Protein AF-A0A8T1TLN5-F1 (afdb_monomer_lite)

Radius of gyration: 23.69 Å; chains: 1; bounding box: 60×37×74 Å

pLDDT: mean 79.8, std 16.65, range [28.39, 98.06]

Structure (mmCIF, N/CA/C/O backbone):
data_AF-A0A8T1TLN5-F1
#
_entry.id   AF-A0A8T1TLN5-F1
#
loop_
_atom_site.group_PDB
_atom_site.id
_atom_site.type_symbol
_atom_site.label_atom_id
_atom_site.label_alt_id
_atom_site.label_comp_id
_atom_site.label_asym_id
_atom_site.label_entity_id
_atom_site.label_seq_id
_atom_site.pdbx_PDB_ins_code
_atom_site.Cartn_x
_atom_site.Cartn_y
_atom_site.Cartn_z
_atom_site.occupancy
_atom_site.B_iso_or_equiv
_atom_site.auth_seq_id
_atom_site.auth_comp_id
_atom_site.auth_asym_id
_atom_site.auth_atom_id
_atom_site.pdbx_PDB_model_num
ATOM 1 N N . MET A 1 1 ? 16.186 -6.469 -5.981 1.00 71.44 1 MET A N 1
ATOM 2 C CA . MET A 1 1 ? 15.446 -7.337 -5.027 1.00 71.44 1 MET A CA 1
ATOM 3 C C . MET A 1 1 ? 13.933 -7.202 -5.180 1.00 71.44 1 MET A C 1
ATOM 5 O O . MET A 1 1 ? 13.310 -8.180 -5.559 1.00 71.44 1 MET A O 1
ATOM 9 N N . PHE A 1 2 ? 13.325 -6.036 -4.930 1.00 82.50 2 PHE A N 1
ATOM 10 C CA . PHE A 1 2 ? 11.860 -5.873 -5.001 1.00 82.50 2 PHE A CA 1
ATOM 11 C C . PHE A 1 2 ? 11.239 -6.163 -6.369 1.00 82.50 2 PHE A C 1
ATOM 13 O O . PHE A 1 2 ? 10.146 -6.717 -6.429 1.00 82.50 2 PHE A O 1
ATOM 20 N N . SER A 1 3 ? 11.966 -5.894 -7.454 1.00 85.44 3 SER A N 1
ATOM 21 C CA . SER A 1 3 ? 11.584 -6.320 -8.805 1.00 85.44 3 SER A CA 1
ATOM 22 C C . SER A 1 3 ? 11.351 -7.831 -8.922 1.00 85.44 3 SER A C 1
ATOM 24 O O . SER A 1 3 ? 10.544 -8.258 -9.730 1.00 85.44 3 SER A O 1
ATOM 26 N N . ALA A 1 4 ? 12.018 -8.672 -8.123 1.00 86.56 4 ALA A N 1
ATOM 27 C CA . ALA A 1 4 ? 11.740 -10.111 -8.107 1.00 86.56 4 ALA A CA 1
ATOM 28 C C . ALA A 1 4 ? 10.353 -10.412 -7.524 1.00 86.56 4 ALA A C 1
ATOM 30 O O . ALA A 1 4 ? 9.662 -11.323 -7.975 1.00 86.56 4 ALA A O 1
ATOM 31 N N . PHE A 1 5 ? 9.938 -9.647 -6.512 1.00 88.25 5 PHE A N 1
ATOM 32 C CA . PHE A 1 5 ? 8.689 -9.893 -5.800 1.00 88.25 5 PHE A CA 1
ATOM 33 C C . PHE A 1 5 ? 7.446 -9.525 -6.609 1.00 88.25 5 PHE A C 1
ATOM 35 O O . PHE A 1 5 ? 6.391 -10.099 -6.334 1.00 88.25 5 PHE A O 1
ATOM 42 N N . SER A 1 6 ? 7.562 -8.656 -7.622 1.00 85.25 6 SER A N 1
ATOM 43 C CA . SER A 1 6 ? 6.446 -8.356 -8.531 1.00 85.25 6 SER A CA 1
ATOM 44 C C . SER A 1 6 ? 5.995 -9.577 -9.338 1.00 85.25 6 SER A C 1
ATOM 46 O O . SER A 1 6 ? 4.848 -9.622 -9.760 1.00 85.25 6 SER A O 1
ATOM 48 N N . GLU A 1 7 ? 6.864 -10.577 -9.513 1.00 86.12 7 GLU A N 1
ATOM 49 C CA . GLU A 1 7 ? 6.594 -11.825 -10.246 1.00 86.12 7 GLU A CA 1
ATOM 50 C C . GLU A 1 7 ? 6.651 -13.070 -9.340 1.00 86.12 7 GLU A C 1
ATOM 52 O O . GLU A 1 7 ? 6.578 -14.205 -9.810 1.00 86.12 7 GLU A O 1
ATOM 57 N N . ALA A 1 8 ? 6.794 -12.896 -8.023 1.00 84.38 8 ALA A N 1
ATOM 58 C CA . ALA A 1 8 ? 6.880 -14.024 -7.102 1.00 84.38 8 ALA A CA 1
ATOM 59 C C . ALA A 1 8 ? 5.515 -14.714 -6.961 1.00 84.38 8 ALA A C 1
ATOM 61 O O . ALA A 1 8 ? 4.600 -14.147 -6.373 1.00 84.38 8 ALA A O 1
ATOM 62 N N . THR A 1 9 ? 5.388 -15.951 -7.444 1.00 84.50 9 THR A N 1
ATOM 63 C CA . THR A 1 9 ? 4.118 -16.710 -7.458 1.00 84.50 9 THR A CA 1
ATOM 64 C C . THR A 1 9 ? 3.990 -17.768 -6.359 1.00 84.50 9 THR A C 1
ATOM 66 O O . THR A 1 9 ? 2.917 -18.342 -6.166 1.00 84.50 9 THR A O 1
ATOM 69 N N . THR A 1 10 ? 5.070 -18.042 -5.627 1.00 86.38 10 THR A N 1
ATOM 70 C CA . THR A 1 10 ? 5.128 -19.101 -4.604 1.00 86.38 10 THR A CA 1
ATOM 71 C C . THR A 1 10 ? 5.170 -18.565 -3.173 1.00 86.38 10 THR A C 1
ATOM 73 O O . THR A 1 10 ? 4.944 -19.315 -2.221 1.00 86.38 10 THR A O 1
ATOM 76 N N . ILE A 1 11 ? 5.427 -17.268 -2.993 1.00 86.31 11 ILE A N 1
ATOM 77 C CA . ILE A 1 11 ? 5.575 -16.640 -1.678 1.00 86.31 11 ILE A CA 1
ATOM 78 C C . ILE A 1 11 ? 4.210 -16.136 -1.216 1.00 86.31 11 ILE A C 1
ATOM 80 O O . ILE A 1 11 ? 3.619 -15.268 -1.851 1.00 86.31 11 ILE A O 1
ATOM 84 N N . LYS A 1 12 ? 3.707 -16.657 -0.093 1.00 88.75 12 LYS A N 1
ATOM 85 C CA . LYS A 1 12 ? 2.433 -16.207 0.504 1.00 88.75 12 LYS A CA 1
ATOM 86 C C . LYS A 1 12 ? 2.614 -15.145 1.589 1.00 88.75 12 LYS A C 1
ATOM 88 O O . LYS A 1 12 ? 1.742 -14.296 1.762 1.00 88.75 12 LYS A O 1
ATOM 93 N N . SER A 1 13 ? 3.728 -15.201 2.317 1.00 91.50 13 SER A N 1
ATOM 94 C CA . SER A 1 13 ? 4.027 -14.325 3.451 1.00 91.50 13 SER A CA 1
ATOM 95 C C . SER A 1 13 ? 5.454 -13.808 3.353 1.00 91.50 13 SER A C 1
ATOM 97 O O . SER A 1 13 ? 6.371 -14.596 3.129 1.00 91.50 13 SER A O 1
ATOM 99 N N . LEU A 1 14 ? 5.633 -12.503 3.542 1.00 91.44 14 LEU A N 1
ATOM 100 C CA . LEU A 1 14 ? 6.920 -11.825 3.474 1.00 91.44 14 LEU A CA 1
ATOM 101 C C . LEU A 1 14 ? 7.107 -10.918 4.693 1.00 91.44 14 LEU A C 1
ATOM 103 O O . LEU A 1 14 ? 6.223 -10.135 5.039 1.00 91.44 14 LEU A O 1
ATOM 107 N N . THR A 1 15 ? 8.282 -11.001 5.312 1.00 89.69 15 THR A N 1
ATOM 108 C CA . THR A 1 15 ? 8.698 -10.095 6.387 1.00 89.69 15 THR A CA 1
ATOM 109 C C . THR A 1 15 ? 9.910 -9.302 5.925 1.00 89.69 15 THR A C 1
ATOM 111 O O . THR A 1 15 ? 10.939 -9.879 5.583 1.00 89.69 15 THR A O 1
ATOM 114 N N . LEU A 1 16 ? 9.783 -7.981 5.945 1.00 86.38 16 LEU A N 1
ATOM 115 C CA . LEU A 1 16 ? 10.817 -7.009 5.634 1.00 86.38 16 LEU A CA 1
ATOM 116 C C . LEU A 1 16 ? 11.187 -6.282 6.929 1.00 86.38 16 LEU A C 1
ATOM 118 O O . LEU A 1 16 ? 10.400 -5.517 7.484 1.00 86.38 16 LEU A O 1
ATOM 122 N N . SER A 1 17 ? 12.385 -6.551 7.440 1.00 75.81 17 SER A N 1
ATOM 123 C CA . SER A 1 17 ? 12.885 -5.922 8.662 1.00 75.81 17 SER A CA 1
ATOM 124 C C . SER A 1 17 ? 14.106 -5.079 8.347 1.00 75.81 17 SER A C 1
ATOM 126 O O . SER A 1 17 ? 15.107 -5.621 7.884 1.00 75.81 17 SER A O 1
ATOM 128 N N . ALA A 1 18 ? 14.072 -3.787 8.683 1.00 66.81 18 ALA A N 1
ATOM 129 C CA . ALA A 1 18 ? 15.292 -2.989 8.722 1.00 66.81 18 ALA A CA 1
ATOM 130 C C . ALA A 1 18 ? 16.223 -3.531 9.821 1.00 66.81 18 ALA A C 1
ATOM 132 O O . ALA A 1 18 ? 15.799 -3.745 10.970 1.00 66.81 18 ALA A O 1
ATOM 133 N N . VAL A 1 19 ? 17.490 -3.781 9.492 1.00 60.47 19 VAL A N 1
ATOM 134 C CA . VAL A 1 19 ? 18.495 -4.222 10.470 1.00 60.47 19 VAL A CA 1
ATOM 135 C C . VAL A 1 19 ? 18.807 -3.064 11.426 1.00 60.47 19 VAL A C 1
ATOM 137 O O . VAL A 1 19 ? 18.712 -1.891 11.078 1.00 60.47 19 VAL A O 1
ATOM 140 N N . ARG A 1 20 ? 19.105 -3.375 12.693 1.00 49.78 20 ARG A N 1
ATOM 141 C CA . ARG A 1 20 ? 19.388 -2.349 13.710 1.00 49.78 20 ARG A CA 1
ATOM 142 C C . ARG A 1 20 ? 20.694 -1.636 13.326 1.00 49.78 20 ARG A C 1
ATOM 144 O O . ARG A 1 20 ? 21.715 -2.304 13.255 1.00 49.78 20 ARG A O 1
ATOM 151 N N . GLY A 1 21 ? 20.644 -0.322 13.099 1.00 51.25 21 GLY A N 1
ATOM 152 C CA . GLY A 1 21 ? 21.786 0.487 12.638 1.00 51.25 21 GLY A CA 1
ATOM 153 C C . GLY A 1 21 ? 21.748 0.851 11.149 1.00 51.25 21 GLY A C 1
ATOM 154 O O . GLY A 1 21 ? 22.549 1.666 10.706 1.00 51.25 21 GLY A O 1
ATOM 155 N N . ASP A 1 22 ? 20.795 0.302 10.392 1.00 54.06 22 ASP A N 1
ATOM 156 C CA . ASP A 1 22 ? 20.563 0.672 8.998 1.00 54.06 22 ASP A CA 1
ATOM 157 C C . ASP A 1 22 ? 19.623 1.889 8.954 1.00 54.06 22 ASP A C 1
ATOM 159 O O . ASP A 1 22 ? 18.397 1.771 8.980 1.00 54.06 22 ASP A O 1
ATOM 163 N N . HIS A 1 23 ? 20.206 3.086 9.034 1.00 49.62 23 HIS A N 1
ATOM 164 C CA . HIS A 1 23 ? 19.467 4.340 9.217 1.00 49.62 23 HIS A CA 1
ATOM 165 C C . HIS A 1 23 ? 18.774 4.869 7.944 1.00 49.62 23 HIS A C 1
ATOM 167 O O . HIS A 1 23 ? 18.080 5.883 8.023 1.00 49.62 23 HIS A O 1
ATOM 173 N N . GLY A 1 24 ? 18.935 4.219 6.783 1.00 56.12 24 GLY A N 1
ATOM 174 C CA . GLY A 1 24 ? 18.615 4.848 5.493 1.00 56.12 24 GLY A CA 1
ATOM 175 C C . GLY A 1 24 ? 17.626 4.112 4.595 1.00 56.12 24 GLY A C 1
ATOM 176 O O . GLY A 1 24 ? 16.722 4.743 4.064 1.00 56.12 24 GLY A O 1
ATOM 177 N N . ILE A 1 25 ? 17.757 2.793 4.413 1.00 60.97 25 ILE A N 1
ATOM 178 C CA . ILE A 1 25 ? 17.141 2.137 3.242 1.00 60.97 25 ILE A CA 1
ATOM 179 C C . ILE A 1 25 ? 15.606 2.141 3.293 1.00 60.97 25 ILE A C 1
ATOM 181 O O . ILE A 1 25 ? 14.959 2.414 2.290 1.00 60.97 25 ILE A O 1
ATOM 185 N N . CYS A 1 26 ? 14.998 1.889 4.455 1.00 62.59 26 CYS A N 1
ATOM 186 C CA . CYS A 1 26 ? 13.530 1.910 4.593 1.00 62.59 26 CYS A CA 1
ATOM 187 C C . CYS A 1 26 ? 12.947 3.337 4.643 1.00 62.59 26 CYS A C 1
ATOM 189 O O . CYS A 1 26 ? 11.727 3.498 4.603 1.00 62.59 26 CYS A O 1
ATOM 191 N N . ASN A 1 27 ? 13.816 4.349 4.749 1.00 71.44 27 ASN A N 1
ATOM 192 C CA . ASN A 1 27 ? 13.478 5.772 4.749 1.00 71.44 27 ASN A CA 1
ATOM 193 C C . ASN A 1 27 ? 13.756 6.434 3.390 1.00 71.44 27 ASN A C 1
ATOM 195 O O . ASN A 1 27 ? 13.575 7.640 3.252 1.00 71.44 27 ASN A O 1
ATOM 199 N N . ASP A 1 28 ? 14.238 5.673 2.407 1.00 84.06 28 ASP A N 1
ATOM 200 C CA . ASP A 1 28 ? 14.387 6.150 1.042 1.00 84.06 28 ASP A CA 1
ATOM 201 C C . ASP A 1 28 ? 13.025 6.039 0.331 1.00 84.06 28 ASP A C 1
ATOM 203 O O . ASP A 1 28 ? 12.458 4.941 0.259 1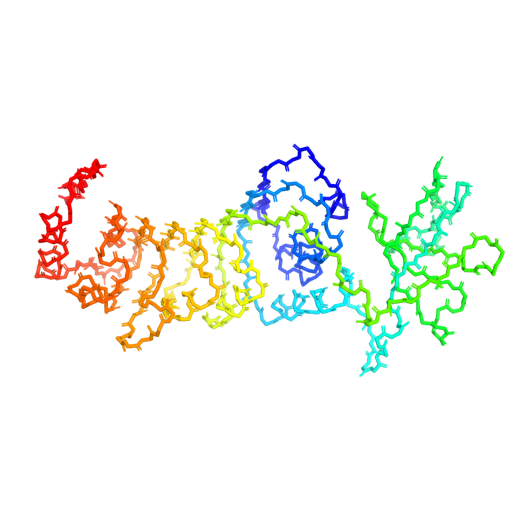.00 84.06 28 ASP A O 1
ATOM 207 N N . PRO A 1 29 ? 12.478 7.127 -0.239 1.00 87.50 29 PRO A N 1
ATOM 208 C CA . PRO A 1 29 ? 11.293 7.055 -1.086 1.00 87.50 29 PRO A CA 1
ATOM 209 C C . PRO A 1 29 ? 11.388 5.993 -2.188 1.00 87.50 29 PRO A C 1
ATOM 211 O O . PRO A 1 29 ? 10.383 5.339 -2.465 1.00 87.50 29 PRO A O 1
ATOM 214 N N . ALA A 1 30 ? 12.573 5.735 -2.754 1.00 87.62 30 ALA A N 1
ATOM 215 C CA . ALA A 1 30 ? 12.772 4.694 -3.762 1.00 87.62 30 ALA A CA 1
ATOM 216 C C . ALA A 1 30 ? 12.413 3.291 -3.242 1.00 87.62 30 ALA A C 1
ATOM 218 O O . ALA A 1 30 ? 11.868 2.470 -3.985 1.00 87.62 30 ALA A O 1
ATOM 219 N N . TYR A 1 31 ? 12.641 3.016 -1.954 1.00 88.00 31 TYR A N 1
ATOM 220 C CA . TYR A 1 31 ? 12.207 1.773 -1.316 1.00 88.00 31 TYR A CA 1
ATOM 221 C C . TYR A 1 31 ? 10.686 1.623 -1.383 1.00 88.00 31 TYR A C 1
ATOM 223 O O . TYR A 1 31 ? 10.174 0.581 -1.796 1.00 88.00 31 TYR A O 1
ATOM 231 N N . TRP A 1 32 ? 9.956 2.685 -1.032 1.00 89.50 32 TRP A N 1
ATOM 232 C CA . TRP A 1 32 ? 8.496 2.715 -1.092 1.00 89.50 32 TRP A CA 1
ATOM 233 C C . TRP A 1 32 ? 7.962 2.624 -2.518 1.00 89.50 32 TRP A C 1
ATOM 235 O O . TRP A 1 32 ? 6.947 1.963 -2.730 1.00 89.50 32 TRP A O 1
ATOM 245 N N . MET A 1 33 ? 8.654 3.209 -3.498 1.00 92.19 33 MET A N 1
ATOM 246 C CA . MET A 1 33 ? 8.292 3.065 -4.910 1.00 92.19 33 MET A CA 1
ATOM 247 C C . MET A 1 33 ? 8.373 1.604 -5.362 1.00 92.19 33 MET A C 1
ATOM 249 O O . MET A 1 33 ? 7.419 1.051 -5.911 1.00 92.19 33 MET A O 1
ATOM 253 N N . TRP A 1 34 ? 9.484 0.936 -5.065 1.00 92.25 34 TRP A N 1
ATOM 254 C CA . TRP A 1 34 ? 9.663 -0.472 -5.400 1.00 92.25 34 TRP A CA 1
ATOM 255 C C . TRP A 1 34 ? 8.689 -1.391 -4.662 1.00 92.25 34 TRP A C 1
ATOM 257 O O . TRP A 1 34 ? 8.184 -2.351 -5.246 1.00 92.25 34 TRP A O 1
ATOM 267 N N . LEU A 1 35 ? 8.394 -1.094 -3.398 1.00 91.81 35 LEU A N 1
ATOM 268 C CA . LEU A 1 35 ? 7.414 -1.825 -2.604 1.00 91.81 35 LEU A CA 1
ATOM 269 C C . LEU A 1 35 ? 5.993 -1.660 -3.178 1.00 91.81 35 LEU A C 1
ATOM 271 O O . LEU A 1 35 ? 5.292 -2.654 -3.381 1.00 91.81 35 LEU A O 1
ATOM 275 N N . ALA A 1 36 ? 5.601 -0.418 -3.495 1.00 92.56 36 ALA A N 1
ATOM 276 C CA . ALA A 1 36 ? 4.354 -0.073 -4.182 1.00 92.56 36 ALA A CA 1
ATOM 277 C C . ALA A 1 36 ? 4.210 -0.865 -5.485 1.00 92.56 36 ALA A C 1
ATOM 279 O O . ALA A 1 36 ? 3.195 -1.527 -5.716 1.00 92.56 36 ALA A O 1
ATOM 280 N N . TYR A 1 37 ? 5.269 -0.862 -6.296 1.00 92.38 37 TYR A N 1
ATOM 281 C CA . TYR A 1 37 ? 5.302 -1.555 -7.575 1.00 92.38 37 TYR A CA 1
ATOM 282 C C . TYR A 1 37 ? 5.157 -3.067 -7.401 1.00 92.38 37 TYR A C 1
ATOM 284 O O . TYR A 1 37 ? 4.359 -3.698 -8.091 1.00 92.38 37 TYR A O 1
ATOM 292 N N . ALA A 1 38 ? 5.883 -3.651 -6.449 1.00 92.06 38 ALA A N 1
ATOM 293 C CA . ALA A 1 38 ? 5.904 -5.091 -6.248 1.00 92.06 38 ALA A CA 1
ATOM 294 C C . ALA A 1 38 ? 4.575 -5.657 -5.736 1.00 92.06 38 ALA A C 1
ATOM 296 O O . ALA A 1 38 ? 4.225 -6.768 -6.126 1.00 92.06 38 ALA A O 1
ATOM 297 N N . PHE A 1 39 ? 3.833 -4.937 -4.889 1.00 91.56 39 PHE A N 1
ATOM 298 C CA . PHE A 1 39 ? 2.687 -5.522 -4.173 1.00 91.56 39 PHE A CA 1
ATOM 299 C C . PHE A 1 39 ? 1.330 -4.870 -4.442 1.00 91.56 39 PHE A C 1
ATOM 301 O O . PHE A 1 39 ? 0.305 -5.495 -4.161 1.00 91.56 39 PHE A O 1
ATOM 308 N N . TRP A 1 40 ? 1.302 -3.648 -4.976 1.00 91.44 40 TRP A N 1
ATOM 309 C CA . TRP A 1 40 ? 0.057 -2.891 -5.151 1.00 91.44 40 TRP A CA 1
ATOM 310 C C . TRP A 1 40 ? -0.153 -2.328 -6.560 1.00 91.44 40 TRP A C 1
ATOM 312 O O . TRP A 1 40 ? -1.251 -1.855 -6.850 1.00 91.44 40 TRP A O 1
ATOM 322 N N . SER A 1 41 ? 0.837 -2.408 -7.454 1.00 89.12 41 SER A N 1
ATOM 323 C CA . SER A 1 41 ? 0.643 -2.030 -8.859 1.00 89.12 41 SER A CA 1
ATOM 324 C C . SER A 1 41 ? -0.333 -2.964 -9.581 1.00 89.12 41 SER A C 1
ATOM 326 O O . SER A 1 41 ? -0.521 -4.130 -9.220 1.00 89.12 41 SER A O 1
ATOM 328 N N . LYS A 1 42 ? -0.928 -2.462 -10.667 1.00 86.19 42 LYS A N 1
ATOM 329 C CA . LYS A 1 42 ? -1.814 -3.238 -11.547 1.00 86.19 42 LYS A CA 1
ATOM 330 C C . LYS A 1 42 ? -1.070 -4.363 -12.271 1.00 86.19 42 LYS A C 1
ATOM 332 O O . LYS A 1 42 ? -1.682 -5.359 -12.646 1.00 86.19 42 LYS A O 1
ATOM 337 N N . THR A 1 43 ? 0.237 -4.200 -12.459 1.00 82.94 43 THR A N 1
ATOM 338 C CA . THR A 1 43 ? 1.102 -5.132 -13.187 1.00 82.94 43 THR A CA 1
ATOM 339 C C . THR A 1 43 ? 1.703 -6.208 -12.291 1.00 82.94 43 THR A C 1
ATOM 341 O O . THR A 1 43 ? 2.235 -7.191 -12.803 1.00 82.94 43 THR A O 1
ATOM 344 N N . SER A 1 44 ? 1.586 -6.070 -10.965 1.00 86.38 44 SER A N 1
ATOM 345 C CA . SER A 1 44 ? 2.065 -7.079 -10.029 1.00 86.38 44 SER A CA 1
ATOM 346 C C . SER A 1 44 ? 1.325 -8.408 -10.196 1.00 86.38 44 SER A C 1
ATOM 348 O O . SER A 1 44 ? 0.093 -8.494 -10.155 1.00 86.38 44 SER A O 1
ATOM 350 N N . ARG A 1 45 ? 2.114 -9.473 -10.319 1.00 86.44 45 ARG A N 1
ATOM 351 C CA . ARG A 1 45 ? 1.690 -10.876 -10.307 1.00 86.44 45 ARG A CA 1
ATOM 352 C C . ARG A 1 45 ? 2.059 -11.567 -8.994 1.00 86.44 45 ARG A C 1
ATOM 354 O O . ARG A 1 45 ? 2.002 -12.793 -8.905 1.00 86.44 45 ARG A O 1
ATOM 361 N N . SER A 1 46 ? 2.417 -10.788 -7.975 1.00 88.38 46 SER A N 1
ATOM 362 C CA . SER A 1 46 ? 2.831 -11.307 -6.679 1.00 88.38 46 SER A CA 1
ATOM 363 C C . SER A 1 46 ? 1.719 -12.128 -6.019 1.00 88.38 46 SER A C 1
ATOM 365 O O . SER A 1 46 ? 0.573 -11.689 -5.901 1.00 88.38 46 SER A O 1
ATOM 367 N N . SER A 1 47 ? 2.067 -13.318 -5.534 1.00 90.25 47 SER A N 1
ATOM 368 C CA . SER A 1 47 ? 1.199 -14.168 -4.717 1.00 90.25 47 SER A CA 1
ATOM 369 C C . SER A 1 47 ? 1.213 -13.791 -3.236 1.00 90.25 47 SER A C 1
ATOM 371 O O . SER A 1 47 ? 0.534 -14.444 -2.438 1.00 90.25 47 SER A O 1
ATOM 373 N N . VAL A 1 48 ? 2.010 -12.791 -2.845 1.00 91.75 48 VAL A N 1
ATOM 374 C CA . VAL A 1 48 ? 2.143 -12.378 -1.447 1.00 91.75 48 VAL A CA 1
ATOM 375 C C . VAL A 1 48 ? 0.809 -11.818 -0.964 1.00 91.75 48 VAL A C 1
ATOM 377 O O . VAL A 1 48 ? 0.233 -10.913 -1.560 1.00 91.75 48 VAL A O 1
ATOM 380 N N . GLN A 1 49 ? 0.314 -12.374 0.138 1.00 93.75 49 GLN A N 1
ATOM 381 C CA . GLN A 1 49 ? -0.929 -11.951 0.786 1.00 93.75 49 GLN A CA 1
ATOM 382 C C . GLN A 1 49 ? -0.666 -11.348 2.162 1.00 93.75 49 GLN A C 1
ATOM 384 O O . GLN A 1 49 ? -1.437 -10.498 2.607 1.00 93.75 49 GLN A O 1
ATOM 389 N N . THR A 1 50 ? 0.418 -11.763 2.817 1.00 95.38 50 THR A N 1
ATOM 390 C CA . THR A 1 50 ? 0.822 -11.261 4.129 1.00 95.38 50 THR A CA 1
ATOM 391 C C . THR A 1 50 ? 2.145 -10.523 4.016 1.00 95.38 50 THR A C 1
ATOM 393 O O . THR A 1 50 ? 3.142 -11.105 3.595 1.00 95.38 50 THR A O 1
ATOM 396 N N . LEU A 1 51 ? 2.157 -9.256 4.419 1.00 94.44 51 LEU A N 1
ATOM 397 C CA . LEU A 1 51 ? 3.344 -8.413 4.435 1.00 94.44 51 LEU A CA 1
ATOM 398 C C . LEU A 1 51 ? 3.556 -7.856 5.843 1.00 94.44 51 LEU A C 1
ATOM 400 O O . LEU A 1 51 ? 2.645 -7.285 6.439 1.00 94.44 51 LEU A O 1
ATOM 404 N N . ASN A 1 52 ? 4.758 -8.024 6.380 1.00 93.00 52 ASN A N 1
ATOM 405 C CA . ASN A 1 52 ? 5.174 -7.407 7.633 1.00 93.00 52 ASN A CA 1
ATOM 406 C C . ASN A 1 52 ? 6.369 -6.500 7.366 1.00 93.00 52 ASN A C 1
ATOM 408 O O . ASN A 1 52 ? 7.381 -6.976 6.861 1.00 93.00 52 ASN A O 1
ATOM 412 N N . ILE A 1 53 ? 6.256 -5.221 7.702 1.00 90.31 53 ILE A N 1
ATOM 413 C CA . ILE A 1 53 ? 7.309 -4.234 7.502 1.00 90.31 53 ILE A CA 1
ATOM 414 C C . ILE A 1 53 ? 7.578 -3.537 8.825 1.00 90.31 53 ILE A C 1
ATOM 416 O O . ILE A 1 53 ? 6.666 -3.011 9.466 1.00 90.31 53 ILE A O 1
ATOM 420 N N . THR A 1 54 ? 8.834 -3.536 9.256 1.00 87.75 54 THR A N 1
ATOM 421 C CA . THR A 1 54 ? 9.196 -2.999 10.569 1.00 87.75 54 THR A CA 1
ATOM 422 C C . THR A 1 54 ? 10.259 -1.920 10.485 1.00 87.75 54 THR A C 1
ATOM 424 O O . THR A 1 54 ? 11.207 -2.080 9.718 1.00 87.75 54 THR A O 1
ATOM 427 N N . ARG A 1 55 ? 10.161 -0.929 11.385 1.00 81.44 55 ARG A N 1
ATOM 428 C CA . ARG A 1 55 ? 11.106 0.187 11.567 1.00 81.44 55 ARG A CA 1
ATOM 429 C C . ARG A 1 55 ? 11.137 1.129 10.370 1.00 81.44 55 ARG A C 1
ATOM 431 O O . ARG A 1 55 ? 12.167 1.287 9.724 1.00 81.44 55 ARG A O 1
ATOM 438 N N . ILE A 1 56 ? 9.985 1.717 10.081 1.00 84.06 56 ILE A N 1
ATOM 439 C CA . ILE A 1 56 ? 9.844 2.679 8.993 1.00 84.06 56 ILE A CA 1
ATOM 440 C C . ILE A 1 56 ? 9.496 4.048 9.562 1.00 84.06 56 ILE A C 1
ATOM 442 O O . ILE A 1 56 ? 8.666 4.143 10.470 1.00 84.06 56 ILE A O 1
ATOM 446 N N . ASN A 1 57 ? 10.063 5.096 8.975 1.00 87.00 57 ASN A N 1
ATOM 447 C CA . ASN A 1 57 ? 9.540 6.444 9.127 1.00 87.00 57 ASN A CA 1
ATOM 448 C C . ASN A 1 57 ? 8.530 6.706 8.009 1.00 87.00 57 ASN A C 1
ATOM 450 O O . ASN A 1 57 ? 8.752 6.302 6.869 1.00 87.00 57 ASN A O 1
ATOM 454 N N . LEU A 1 58 ? 7.418 7.374 8.300 1.00 89.12 58 LEU A N 1
ATOM 455 C CA . LEU A 1 58 ? 6.438 7.737 7.276 1.00 89.12 58 LEU A CA 1
ATOM 456 C C . LEU A 1 58 ? 6.412 9.257 7.085 1.00 89.12 58 LEU A C 1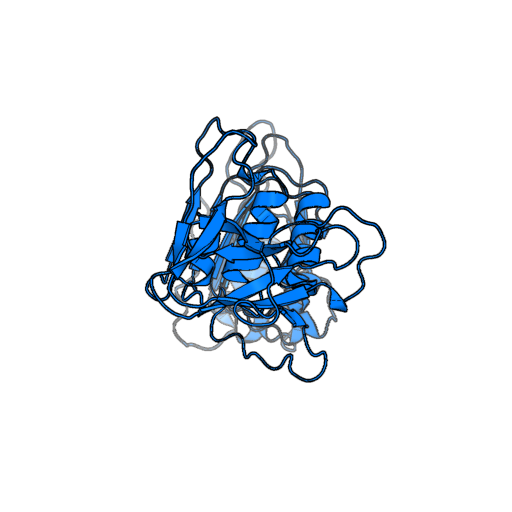
ATOM 458 O O . LEU A 1 58 ? 6.080 9.995 8.010 1.00 89.12 58 LEU A O 1
ATOM 462 N N . THR A 1 59 ? 6.765 9.697 5.877 1.00 92.38 59 THR A N 1
ATOM 463 C CA . THR A 1 59 ? 6.862 11.105 5.463 1.00 92.38 59 THR A CA 1
ATOM 464 C C . THR A 1 59 ? 5.998 11.366 4.230 1.00 92.38 59 THR A C 1
ATOM 466 O O . THR A 1 59 ? 5.532 10.428 3.569 1.00 92.38 59 THR A O 1
ATOM 469 N N . GLU A 1 60 ? 5.805 12.637 3.883 1.00 93.88 60 GLU A N 1
ATOM 470 C CA . GLU A 1 60 ? 5.098 13.048 2.667 1.00 93.88 60 GLU A CA 1
ATOM 471 C C . GLU A 1 60 ? 5.741 12.458 1.403 1.00 93.88 60 GLU A C 1
ATOM 473 O O . GLU A 1 60 ? 5.044 12.014 0.484 1.00 93.88 60 GLU A O 1
ATOM 478 N N . ALA A 1 61 ? 7.075 12.389 1.375 1.00 91.94 61 ALA A N 1
ATOM 479 C CA . ALA A 1 61 ? 7.831 11.833 0.258 1.00 91.94 61 ALA A CA 1
ATOM 480 C C . ALA A 1 61 ? 7.515 10.345 0.036 1.00 91.94 61 ALA A C 1
ATOM 482 O O . ALA A 1 61 ? 7.381 9.911 -1.107 1.00 91.94 61 ALA A O 1
ATOM 483 N N . HIS A 1 62 ? 7.321 9.568 1.107 1.00 92.12 62 HIS A N 1
ATOM 484 C CA . HIS A 1 62 ? 6.941 8.156 1.007 1.00 92.12 62 HIS A CA 1
ATOM 485 C C . HIS A 1 62 ? 5.536 7.977 0.427 1.00 92.12 62 HIS A C 1
ATOM 487 O O . HIS A 1 62 ? 5.337 7.174 -0.484 1.00 92.12 62 HIS A O 1
ATOM 493 N N . VAL A 1 63 ? 4.553 8.7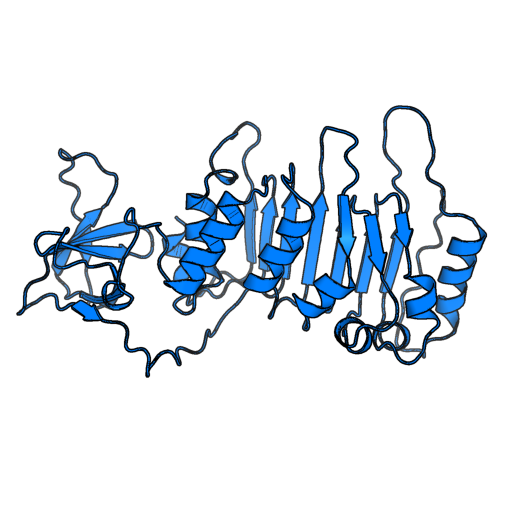42 0.910 1.00 94.44 63 VAL A N 1
ATOM 494 C CA . VAL A 1 63 ? 3.173 8.665 0.398 1.00 94.44 63 VAL A CA 1
ATOM 495 C C . VAL A 1 63 ? 3.101 9.145 -1.056 1.00 94.44 63 VAL A C 1
ATOM 497 O O . VAL A 1 63 ? 2.419 8.530 -1.881 1.00 94.44 63 VAL A O 1
ATOM 500 N N . SER A 1 64 ? 3.848 10.195 -1.398 1.00 93.38 64 SER A N 1
ATOM 501 C CA . SER A 1 64 ? 3.965 10.703 -2.770 1.00 93.38 64 SER A CA 1
ATOM 502 C C . SER A 1 64 ? 4.611 9.680 -3.705 1.00 93.38 64 SER A C 1
ATOM 504 O O . SER A 1 64 ? 4.101 9.447 -4.800 1.00 93.38 64 SER A O 1
ATOM 506 N N . ALA A 1 65 ? 5.666 8.998 -3.252 1.00 92.25 65 ALA A N 1
ATOM 507 C CA . ALA A 1 65 ? 6.297 7.895 -3.971 1.00 92.25 65 ALA A CA 1
ATOM 508 C C . ALA A 1 65 ? 5.299 6.766 -4.280 1.00 92.25 65 ALA A C 1
ATOM 510 O O . ALA A 1 65 ? 5.172 6.359 -5.435 1.00 92.25 65 ALA A O 1
ATOM 511 N N . VAL A 1 66 ? 4.533 6.303 -3.283 1.00 93.25 66 VAL A N 1
ATOM 512 C CA . VAL A 1 66 ? 3.491 5.279 -3.494 1.00 93.25 66 VAL A CA 1
ATOM 513 C C . VAL A 1 66 ? 2.440 5.770 -4.492 1.00 93.25 66 VAL A C 1
ATOM 515 O O . VAL A 1 66 ? 2.089 5.044 -5.421 1.00 93.25 66 VAL A O 1
ATOM 518 N N . THR A 1 67 ? 1.970 7.010 -4.344 1.00 92.38 67 THR A N 1
ATOM 519 C CA . THR A 1 67 ? 0.974 7.613 -5.245 1.00 92.38 67 THR A CA 1
ATOM 520 C C . THR A 1 67 ? 1.465 7.617 -6.692 1.00 92.38 67 THR A C 1
ATOM 522 O O . THR A 1 67 ? 0.751 7.171 -7.589 1.00 92.38 67 THR A O 1
ATOM 525 N N . HIS A 1 68 ? 2.704 8.062 -6.911 1.00 90.00 68 HIS A N 1
ATOM 526 C CA . HIS A 1 68 ? 3.324 8.122 -8.230 1.00 90.00 68 HIS A CA 1
ATOM 527 C C . HIS A 1 68 ? 3.400 6.740 -8.888 1.00 90.00 68 HIS A C 1
ATOM 529 O O . HIS A 1 68 ? 2.999 6.572 -10.041 1.00 90.00 68 HIS A O 1
ATOM 535 N N . VAL A 1 69 ? 3.854 5.725 -8.147 1.00 91.69 69 VAL A N 1
ATOM 536 C CA . VAL A 1 69 ? 3.961 4.360 -8.676 1.00 91.69 69 VAL A CA 1
ATOM 537 C C . VAL A 1 69 ? 2.603 3.772 -9.027 1.00 91.69 69 VAL A C 1
ATOM 539 O O . VAL A 1 69 ? 2.478 3.120 -10.058 1.00 91.69 69 VAL A O 1
ATOM 542 N N . LEU A 1 70 ? 1.576 3.987 -8.205 1.00 90.44 70 LEU A N 1
ATOM 543 C CA . LEU A 1 70 ? 0.243 3.448 -8.486 1.00 90.44 70 LEU A CA 1
ATOM 544 C C . LEU A 1 70 ? -0.434 4.144 -9.674 1.00 90.44 70 LEU A C 1
ATOM 546 O O . LEU A 1 70 ? -1.180 3.494 -10.411 1.00 90.44 70 LEU A O 1
ATOM 550 N N . ALA A 1 71 ? -0.148 5.432 -9.888 1.00 87.00 71 ALA A N 1
ATOM 551 C CA . ALA A 1 71 ? -0.620 6.173 -11.052 1.00 87.00 71 ALA A CA 1
ATOM 552 C C . ALA A 1 71 ? 0.041 5.674 -12.349 1.00 87.00 71 ALA A C 1
ATOM 554 O O . ALA A 1 71 ? -0.658 5.368 -13.315 1.00 87.00 71 ALA A O 1
ATOM 555 N N . ASN A 1 72 ? 1.368 5.519 -12.343 1.00 85.75 72 ASN A N 1
ATOM 556 C CA . ASN A 1 72 ? 2.152 5.223 -13.549 1.00 85.75 72 ASN A CA 1
ATOM 557 C C . ASN A 1 72 ? 2.439 3.729 -13.764 1.00 85.75 72 ASN A C 1
ATOM 559 O O . ASN A 1 72 ? 2.917 3.331 -14.822 1.00 85.75 72 ASN A O 1
ATOM 563 N N . ASN A 1 73 ? 2.169 2.882 -12.768 1.00 88.94 73 ASN A N 1
ATOM 564 C CA . ASN A 1 73 ? 2.583 1.475 -12.725 1.00 88.94 73 ASN A CA 1
ATOM 565 C C . ASN A 1 73 ? 4.066 1.295 -13.096 1.00 88.94 73 ASN A C 1
ATOM 567 O O . ASN A 1 73 ? 4.407 0.452 -13.924 1.00 88.94 73 ASN A O 1
ATOM 571 N N . TYR A 1 74 ? 4.941 2.112 -12.502 1.00 90.38 74 TYR A N 1
ATOM 572 C CA . TYR A 1 74 ? 6.387 2.097 -12.740 1.00 90.38 74 TYR A CA 1
ATOM 573 C C . TYR A 1 74 ? 7.159 2.400 -11.439 1.00 90.38 74 TYR A C 1
ATOM 575 O O . TYR A 1 74 ? 6.700 3.249 -10.677 1.00 90.38 74 TYR A O 1
ATOM 583 N N . PRO A 1 75 ? 8.282 1.717 -11.137 1.00 89.38 75 PRO A N 1
ATOM 584 C CA . PRO A 1 75 ? 8.922 1.736 -9.814 1.00 89.38 75 PRO A CA 1
ATOM 585 C C . PRO A 1 75 ? 9.906 2.889 -9.557 1.00 89.38 75 PRO A C 1
ATOM 587 O O . PRO A 1 75 ? 10.499 2.927 -8.481 1.00 89.38 75 PRO A O 1
ATOM 590 N N . THR A 1 76 ? 10.123 3.806 -10.499 1.00 84.38 76 THR A N 1
ATOM 591 C CA . THR A 1 76 ? 11.051 4.940 -10.332 1.00 84.38 76 THR A CA 1
ATOM 592 C C . THR A 1 76 ? 10.390 6.262 -10.693 1.00 84.38 76 THR A C 1
ATOM 594 O O . THR A 1 76 ? 9.497 6.313 -11.540 1.00 84.38 76 THR A O 1
ATOM 597 N N . ALA A 1 77 ? 10.811 7.331 -10.013 1.00 73.38 77 ALA A N 1
ATOM 598 C CA . ALA A 1 77 ? 10.342 8.679 -10.293 1.00 73.38 77 ALA A CA 1
ATOM 599 C C . ALA A 1 77 ? 11.129 9.213 -11.485 1.00 73.38 77 ALA A C 1
ATOM 601 O O . ALA A 1 77 ? 12.359 9.202 -11.471 1.00 73.38 77 ALA A O 1
ATOM 602 N N . GLN A 1 78 ? 10.420 9.668 -12.511 1.00 69.69 78 GLN A N 1
ATOM 603 C CA . GLN A 1 78 ? 11.052 10.275 -13.672 1.00 69.69 78 GLN A CA 1
ATOM 604 C C . GLN A 1 78 ? 11.196 11.776 -13.420 1.00 69.69 78 GLN A C 1
ATOM 606 O O . GLN A 1 78 ? 10.211 12.474 -13.174 1.00 69.69 78 GLN A O 1
ATOM 611 N N . ASN A 1 79 ? 12.435 12.271 -13.434 1.00 51.16 79 ASN A N 1
ATOM 612 C CA . ASN A 1 79 ? 12.730 13.689 -13.248 1.00 51.16 79 ASN A CA 1
ATOM 613 C C . ASN A 1 79 ? 12.244 14.460 -14.484 1.00 51.16 79 ASN A C 1
ATOM 615 O O . ASN A 1 79 ? 12.863 14.403 -15.541 1.00 51.16 79 ASN A O 1
ATOM 619 N N . GLY A 1 80 ? 11.114 15.155 -14.372 1.00 47.88 80 GLY A N 1
ATOM 620 C CA . GLY A 1 80 ? 10.596 16.028 -15.426 1.00 47.88 80 GLY A CA 1
ATOM 621 C C . GLY A 1 80 ? 9.154 16.440 -15.156 1.00 47.88 80 GLY A C 1
ATOM 622 O O . GLY A 1 80 ? 8.287 15.607 -14.915 1.00 47.88 80 GLY A O 1
ATOM 623 N N . ALA A 1 81 ? 8.896 17.747 -15.163 1.00 37.28 81 ALA A N 1
ATOM 624 C CA . ALA A 1 81 ? 7.639 18.336 -14.707 1.00 37.28 81 ALA A CA 1
ATOM 625 C C . ALA A 1 81 ? 6.448 18.172 -15.675 1.00 37.28 81 ALA A C 1
ATOM 627 O O . ALA A 1 81 ? 5.393 18.718 -15.388 1.00 37.28 81 ALA A O 1
ATOM 628 N N . ASN A 1 82 ? 6.580 17.455 -16.797 1.00 45.84 82 ASN A N 1
ATOM 629 C CA . ASN A 1 82 ? 5.530 17.335 -17.821 1.00 45.84 82 ASN A CA 1
ATOM 630 C C . ASN A 1 82 ? 5.682 16.050 -18.656 1.00 45.84 82 ASN A C 1
ATOM 632 O O . ASN A 1 82 ? 5.739 16.100 -19.883 1.00 45.84 82 ASN A O 1
ATOM 636 N N . HIS A 1 83 ? 5.766 14.886 -18.014 1.00 54.62 83 HIS A N 1
ATOM 637 C CA . HIS A 1 83 ? 5.755 13.628 -18.765 1.00 54.62 83 HIS A CA 1
ATOM 638 C C . HIS A 1 83 ? 4.331 13.306 -19.210 1.00 54.62 83 HIS A C 1
ATOM 640 O O . HIS A 1 83 ? 3.435 13.112 -18.386 1.00 54.62 83 HIS A O 1
ATOM 646 N N . ALA A 1 84 ? 4.108 13.282 -20.524 1.00 55.81 84 ALA A N 1
ATOM 647 C CA . ALA A 1 84 ? 2.838 12.850 -21.085 1.00 55.81 84 ALA A CA 1
ATOM 648 C C . ALA A 1 84 ? 2.575 11.378 -20.690 1.00 55.81 84 ALA A C 1
ATOM 650 O O . ALA A 1 84 ? 3.511 10.574 -20.688 1.00 55.81 84 ALA A O 1
ATOM 651 N N . PRO A 1 85 ? 1.316 10.975 -20.422 1.00 56.12 85 PRO A N 1
ATOM 652 C CA . PRO A 1 85 ? 0.952 9.581 -20.129 1.00 56.12 85 PRO A CA 1
ATOM 653 C C . PRO A 1 85 ? 1.455 8.565 -21.171 1.00 56.12 85 PRO A C 1
ATOM 655 O O . PRO A 1 85 ? 1.542 7.375 -20.888 1.00 56.12 85 PRO A O 1
ATOM 658 N N . SER A 1 86 ? 1.799 9.038 -22.372 1.00 60.38 86 SER A N 1
ATOM 659 C CA . SER A 1 86 ? 2.346 8.267 -23.485 1.00 60.38 86 SER A CA 1
ATOM 660 C C . SER A 1 86 ? 3.767 7.731 -23.282 1.00 60.38 86 SER A C 1
ATOM 662 O O . SER A 1 86 ? 4.213 6.966 -24.131 1.00 60.38 86 SER A O 1
ATOM 664 N N . ALA A 1 87 ? 4.482 8.122 -22.221 1.00 84.31 87 ALA A N 1
ATOM 665 C CA . ALA A 1 87 ? 5.860 7.679 -21.980 1.00 84.31 87 ALA A CA 1
ATOM 666 C C . ALA A 1 87 ? 5.962 6.316 -21.268 1.00 84.31 87 ALA A C 1
ATOM 668 O O . ALA A 1 87 ? 7.044 5.741 -21.169 1.00 84.31 87 ALA A O 1
ATOM 669 N N . PHE A 1 88 ? 4.850 5.774 -20.765 1.00 88.50 88 PHE A N 1
ATOM 670 C CA . PHE A 1 88 ? 4.824 4.458 -20.127 1.00 88.50 88 PHE A CA 1
ATOM 671 C C . PHE A 1 88 ? 4.147 3.420 -21.018 1.00 88.50 88 PHE A C 1
ATOM 673 O O . PHE A 1 88 ? 3.216 3.720 -21.770 1.00 88.50 88 PHE A O 1
ATOM 680 N N . GLY A 1 89 ? 4.620 2.183 -20.932 1.00 89.50 89 GLY A N 1
ATOM 681 C CA . GLY A 1 89 ? 4.144 1.109 -21.787 1.00 89.50 89 GLY A CA 1
ATOM 682 C C . GLY A 1 89 ? 4.856 -0.202 -21.515 1.00 89.50 89 GLY A C 1
ATOM 683 O O . GLY A 1 89 ? 5.247 -0.494 -20.381 1.00 89.50 89 GLY A O 1
ATOM 684 N N . TYR A 1 90 ? 5.023 -0.988 -22.565 1.00 90.69 90 TYR A N 1
ATOM 685 C CA . TYR A 1 90 ? 5.720 -2.261 -22.540 1.00 90.69 90 TYR A CA 1
ATOM 686 C C . TYR A 1 90 ? 6.696 -2.357 -23.706 1.00 90.69 90 TYR A C 1
ATOM 688 O O . TYR A 1 90 ? 6.510 -1.710 -24.735 1.00 90.69 90 TYR A O 1
ATOM 696 N N . VAL A 1 91 ? 7.743 -3.155 -23.537 1.00 90.94 91 VAL A N 1
ATOM 697 C CA . VAL A 1 91 ? 8.635 -3.552 -24.627 1.00 90.94 91 VAL A CA 1
ATOM 698 C C . VAL A 1 91 ? 8.584 -5.065 -24.748 1.00 90.94 91 VAL A C 1
ATOM 700 O O . VAL A 1 91 ? 8.787 -5.772 -23.756 1.00 90.94 91 VAL A O 1
ATOM 703 N N . ASP A 1 92 ? 8.349 -5.540 -25.967 1.00 89.44 92 ASP A N 1
ATOM 704 C CA . ASP A 1 92 ? 8.539 -6.941 -26.316 1.00 89.44 92 ASP A CA 1
ATOM 705 C C . ASP A 1 92 ? 10.037 -7.205 -26.485 1.00 89.44 92 ASP A C 1
ATOM 707 O O . ASP A 1 92 ? 10.706 -6.639 -27.352 1.00 89.44 92 ASP A O 1
ATOM 711 N N . ILE A 1 93 ? 10.576 -8.037 -25.602 1.00 87.38 93 ILE A N 1
ATOM 712 C CA . ILE A 1 93 ? 11.977 -8.439 -25.572 1.00 87.38 93 ILE A CA 1
ATOM 713 C C . ILE A 1 93 ? 12.078 -9.816 -26.206 1.00 87.38 93 ILE A C 1
ATOM 715 O O . ILE A 1 93 ? 11.529 -10.781 -25.672 1.00 87.38 93 ILE A O 1
ATOM 719 N N . ALA A 1 94 ? 12.805 -9.910 -27.314 1.00 87.12 94 ALA A N 1
ATOM 720 C CA . ALA A 1 94 ? 13.124 -11.180 -27.942 1.00 87.12 94 ALA A CA 1
ATOM 721 C C . ALA A 1 94 ? 14.229 -11.920 -27.172 1.00 87.12 94 ALA A C 1
ATOM 723 O O . ALA A 1 94 ? 15.098 -11.341 -26.510 1.00 87.12 94 ALA A O 1
ATOM 724 N N . LYS A 1 95 ? 14.238 -13.245 -27.286 1.00 88.31 95 LYS A N 1
ATOM 725 C CA . LYS A 1 95 ? 15.357 -14.069 -26.844 1.00 88.31 95 LYS A CA 1
ATOM 726 C C . LYS A 1 95 ? 16.650 -13.599 -27.518 1.00 88.31 95 LYS A C 1
ATOM 728 O O . LYS A 1 95 ? 16.723 -13.474 -28.734 1.00 88.31 95 LYS A O 1
ATOM 733 N N . GLY A 1 96 ? 17.699 -13.440 -26.718 1.00 86.69 96 GLY A N 1
ATOM 734 C CA . GLY A 1 96 ? 19.009 -12.976 -27.162 1.00 86.69 96 GLY A CA 1
ATOM 735 C C . GLY A 1 96 ? 19.196 -11.464 -27.062 1.00 86.69 96 GLY A C 1
ATOM 736 O O . GLY A 1 96 ? 20.319 -11.008 -27.233 1.00 86.69 96 GLY A O 1
ATOM 737 N N . THR A 1 97 ? 18.152 -10.691 -26.737 1.00 88.81 97 THR A N 1
ATOM 738 C CA . THR A 1 97 ? 18.289 -9.247 -26.518 1.00 88.81 97 THR A CA 1
ATOM 739 C C . THR A 1 97 ? 19.170 -8.958 -25.304 1.00 88.81 97 THR A C 1
ATOM 741 O O . THR A 1 97 ? 18.994 -9.533 -24.223 1.00 88.81 97 THR A O 1
ATOM 744 N N . GLU A 1 98 ? 20.105 -8.033 -25.504 1.00 90.38 98 GLU A N 1
ATOM 745 C CA . GLU A 1 98 ? 21.010 -7.511 -24.489 1.00 90.38 98 GLU A CA 1
ATOM 746 C C . GLU A 1 98 ? 20.375 -6.349 -23.719 1.00 90.38 98 GLU A C 1
ATOM 748 O O . GLU A 1 98 ? 19.757 -5.451 -24.290 1.00 90.38 98 GLU A O 1
ATOM 753 N N . LEU A 1 99 ? 20.555 -6.361 -22.401 1.00 88.88 99 LEU A N 1
ATOM 754 C CA . LEU A 1 99 ? 20.073 -5.346 -21.476 1.00 88.88 99 LEU A CA 1
ATOM 755 C C . LEU A 1 99 ? 21.211 -4.870 -20.585 1.00 88.88 99 LEU A C 1
ATOM 757 O O . LEU A 1 99 ? 22.009 -5.672 -20.094 1.00 88.88 99 LEU A O 1
ATOM 761 N N . ARG A 1 100 ? 21.239 -3.570 -20.299 1.00 89.81 100 ARG A N 1
ATOM 762 C CA . ARG A 1 100 ? 22.246 -2.969 -19.413 1.00 89.81 100 ARG A CA 1
ATOM 763 C C . ARG A 1 100 ? 21.612 -2.532 -18.096 1.00 89.81 100 ARG A C 1
ATOM 765 O O . ARG A 1 100 ? 20.704 -1.704 -18.136 1.00 89.81 100 ARG A O 1
ATOM 772 N N . PRO A 1 101 ? 22.034 -3.042 -16.929 1.00 87.88 101 PRO A N 1
ATOM 773 C CA . PRO A 1 101 ? 21.471 -2.605 -15.654 1.00 87.88 101 PRO A CA 1
ATOM 774 C C . PRO A 1 101 ? 21.671 -1.103 -15.409 1.00 87.88 101 PRO A C 1
ATOM 776 O O . PRO A 1 101 ? 22.742 -0.555 -15.661 1.00 87.88 101 PRO A O 1
ATOM 779 N N . VAL A 1 102 ? 20.640 -0.431 -14.892 1.00 84.25 102 VAL A N 1
ATOM 780 C CA . VAL A 1 102 ? 20.720 0.982 -14.494 1.00 84.25 102 VAL A CA 1
ATOM 781 C C . VAL A 1 102 ? 21.417 1.096 -13.135 1.00 84.25 102 VAL A C 1
ATOM 783 O O . VAL A 1 102 ? 21.177 0.291 -12.237 1.00 84.25 102 VAL A O 1
ATOM 786 N N . GLY A 1 103 ? 22.260 2.119 -12.965 1.00 75.75 103 GLY A N 1
ATOM 787 C CA . GLY A 1 103 ? 22.947 2.409 -11.699 1.00 75.75 103 GLY A CA 1
ATOM 788 C C . GLY A 1 103 ? 24.307 1.729 -11.540 1.00 75.75 103 GLY A C 1
ATOM 789 O O . GLY A 1 103 ? 24.992 1.967 -10.547 1.00 75.75 103 GLY A O 1
ATOM 790 N N . LEU A 1 104 ? 24.729 0.932 -12.523 1.00 67.88 104 LEU A N 1
ATOM 791 C CA . LEU A 1 104 ? 26.134 0.584 -12.683 1.00 67.88 104 LEU A CA 1
ATOM 792 C C . LEU A 1 104 ? 26.828 1.727 -13.444 1.00 67.88 104 LEU A C 1
ATOM 794 O O . LEU A 1 104 ? 26.234 2.320 -14.346 1.00 67.88 104 LEU A O 1
ATOM 798 N N . GLY A 1 105 ? 28.047 2.090 -13.035 1.00 60.84 105 GLY A N 1
ATOM 799 C CA . GLY A 1 105 ? 28.813 3.162 -13.681 1.00 60.84 105 GLY A CA 1
ATOM 800 C C . GLY A 1 105 ? 28.997 2.919 -15.184 1.00 60.84 105 GLY A C 1
ATOM 801 O O . GLY A 1 105 ? 28.880 1.784 -15.653 1.00 60.84 105 GLY A O 1
ATOM 802 N N . SER A 1 106 ? 29.304 3.983 -15.932 1.00 62.31 106 SER A N 1
ATOM 803 C CA . SER A 1 106 ? 29.502 3.947 -17.394 1.00 62.31 106 SER A CA 1
ATOM 804 C C . SER A 1 106 ? 30.510 2.898 -17.863 1.00 62.31 106 SER A C 1
ATOM 806 O O . SER A 1 106 ? 30.417 2.441 -18.996 1.00 62.31 106 SER A O 1
ATOM 808 N N . ASP A 1 107 ? 31.425 2.501 -16.980 1.00 62.81 107 ASP A N 1
ATOM 809 C CA . ASP A 1 107 ? 32.539 1.595 -17.266 1.00 62.81 107 ASP A CA 1
ATOM 810 C C . ASP A 1 107 ? 32.200 0.124 -16.958 1.00 62.81 107 ASP A C 1
ATOM 812 O O . ASP A 1 107 ? 33.076 -0.739 -16.945 1.00 62.81 107 ASP A O 1
ATOM 816 N N . SER A 1 108 ? 30.938 -0.180 -16.639 1.00 69.12 108 SER A N 1
ATOM 817 C CA . SER A 1 108 ? 30.506 -1.553 -16.383 1.00 69.12 108 SER A CA 1
ATOM 818 C C . SER A 1 108 ? 30.072 -2.260 -17.670 1.00 69.12 108 SER A C 1
ATOM 820 O O . SER A 1 108 ? 29.047 -1.938 -18.264 1.00 69.12 108 SER A O 1
ATOM 822 N N . ASP A 1 109 ? 30.806 -3.306 -18.047 1.00 72.38 109 ASP A N 1
ATOM 823 C CA . ASP A 1 109 ? 30.484 -4.162 -19.202 1.00 72.38 109 ASP A CA 1
ATOM 824 C C . ASP A 1 109 ? 29.437 -5.248 -18.879 1.00 72.38 109 ASP A C 1
ATOM 826 O O . ASP A 1 109 ? 29.281 -6.242 -19.597 1.00 72.38 109 ASP A O 1
ATOM 830 N N . ILE A 1 110 ? 28.707 -5.105 -17.766 1.00 81.06 110 ILE A N 1
ATOM 831 C CA . ILE A 1 110 ? 27.724 -6.107 -17.351 1.00 81.06 110 ILE A CA 1
ATOM 832 C C . ILE A 1 110 ? 26.507 -6.015 -18.264 1.00 81.06 110 ILE A C 1
ATOM 834 O O . ILE A 1 110 ? 25.718 -5.072 -18.197 1.00 81.06 110 ILE A O 1
ATOM 838 N N . THR A 1 111 ? 26.327 -7.062 -19.059 1.00 84.31 111 THR A N 1
ATOM 839 C CA . THR A 1 111 ? 25.205 -7.195 -19.982 1.00 84.31 111 THR A CA 1
ATOM 840 C C . THR A 1 111 ? 24.372 -8.407 -19.585 1.00 84.31 111 THR A C 1
ATOM 842 O O . THR A 1 111 ? 24.898 -9.495 -19.347 1.00 84.31 111 THR A O 1
ATOM 845 N N . LEU A 1 112 ? 23.061 -8.219 -19.467 1.00 85.12 112 LEU A N 1
ATOM 846 C CA . LEU A 1 112 ? 22.107 -9.294 -19.227 1.00 85.12 112 LEU A CA 1
ATOM 847 C C . LEU A 1 112 ? 21.512 -9.717 -20.564 1.00 85.12 112 LEU A C 1
ATOM 849 O O . LEU A 1 112 ? 21.053 -8.873 -21.324 1.00 85.12 112 LEU A O 1
ATOM 853 N N . VAL A 1 113 ? 21.480 -11.019 -20.833 1.00 87.12 113 VAL A N 1
ATOM 854 C CA . VAL A 1 113 ? 20.886 -11.559 -22.060 1.00 87.12 113 VAL A CA 1
ATOM 855 C C . VAL A 1 113 ? 19.630 -12.332 -21.704 1.00 87.12 113 VAL A C 1
ATOM 857 O O . VAL A 1 113 ? 19.669 -13.273 -20.904 1.00 87.12 113 VAL A O 1
ATOM 860 N N . PHE A 1 114 ? 18.505 -11.956 -22.304 1.00 81.75 114 PHE A N 1
ATOM 861 C CA . PHE A 1 114 ? 17.259 -12.679 -22.088 1.00 81.75 114 PHE A CA 1
ATOM 862 C C . PHE A 1 114 ? 17.262 -14.022 -22.819 1.00 81.75 114 PHE A C 1
ATOM 864 O O . PHE A 1 114 ? 17.529 -14.111 -24.012 1.00 81.75 114 PHE A O 1
ATOM 871 N N . GLN A 1 115 ? 16.935 -15.099 -22.105 1.00 85.81 115 GLN A N 1
ATOM 872 C CA . GLN A 1 115 ? 16.926 -16.453 -22.676 1.00 85.81 115 GLN A CA 1
ATOM 873 C C . GLN A 1 115 ? 15.587 -16.856 -23.307 1.00 85.81 115 GLN A C 1
ATOM 875 O O . GLN A 1 115 ? 15.481 -17.940 -23.886 1.00 85.81 115 GLN A O 1
ATOM 880 N N . ARG A 1 116 ? 14.568 -16.005 -23.191 1.00 85.44 116 ARG A N 1
ATOM 881 C CA . ARG A 1 116 ? 13.211 -16.234 -23.686 1.00 85.44 116 ARG A CA 1
ATOM 882 C C . ARG A 1 116 ? 12.574 -14.915 -24.084 1.00 85.44 116 ARG A C 1
ATOM 884 O O . ARG A 1 116 ? 12.933 -13.885 -23.516 1.00 85.44 116 ARG A O 1
ATOM 891 N N . ASP A 1 117 ? 11.585 -15.006 -24.957 1.00 86.25 117 ASP A N 1
ATOM 892 C CA . ASP A 1 117 ? 10.742 -13.870 -25.291 1.00 86.25 117 ASP A CA 1
ATOM 893 C C . ASP A 1 117 ? 9.906 -13.478 -24.067 1.00 86.25 117 ASP A C 1
ATOM 895 O O . ASP A 1 117 ? 9.399 -14.343 -23.336 1.00 86.25 117 ASP A O 1
ATOM 899 N N . CYS A 1 118 ? 9.785 -12.182 -23.807 1.00 86.62 118 CYS A N 1
ATOM 900 C CA . CYS A 1 118 ? 8.926 -11.674 -22.748 1.00 86.62 118 CYS A CA 1
ATOM 901 C C . CYS A 1 118 ? 8.537 -10.218 -22.979 1.00 86.62 118 CYS A C 1
ATOM 903 O O . CYS A 1 118 ? 9.261 -9.461 -23.609 1.00 86.62 118 CYS A O 1
ATOM 905 N N . GLU A 1 119 ? 7.417 -9.826 -22.391 1.00 89.88 119 GLU A N 1
ATOM 906 C CA . GLU A 1 119 ? 6.976 -8.439 -22.346 1.00 89.88 119 GLU A CA 1
ATOM 907 C C . GLU A 1 119 ? 7.406 -7.831 -21.004 1.00 89.88 119 GLU A C 1
ATOM 909 O O . GLU A 1 119 ? 7.114 -8.391 -19.939 1.00 89.88 119 GLU A O 1
ATOM 914 N N . LEU A 1 120 ? 8.111 -6.698 -21.037 1.00 90.25 120 LEU A N 1
ATOM 915 C CA . LEU A 1 120 ? 8.564 -5.996 -19.836 1.00 90.25 120 LEU A CA 1
ATOM 916 C C . LEU A 1 120 ? 7.923 -4.621 -19.725 1.00 90.25 120 LEU A C 1
ATOM 918 O O . LEU A 1 120 ? 7.811 -3.890 -20.706 1.00 90.25 120 LEU A O 1
ATOM 922 N N . ARG A 1 121 ? 7.550 -4.247 -18.497 1.00 92.25 121 ARG A N 1
ATOM 923 C CA . ARG A 1 121 ? 7.071 -2.897 -18.196 1.00 92.25 121 ARG A CA 1
ATOM 924 C C . ARG A 1 121 ? 8.173 -1.891 -18.507 1.00 92.25 121 ARG A C 1
ATOM 926 O O . ARG A 1 121 ? 9.301 -2.088 -18.059 1.00 92.25 121 ARG A O 1
ATOM 933 N N . ALA A 1 122 ? 7.837 -0.816 -19.209 1.00 91.81 122 ALA A N 1
ATOM 934 C CA . ALA A 1 122 ? 8.820 0.106 -19.746 1.00 91.81 122 ALA A CA 1
ATOM 935 C C . ALA A 1 122 ? 8.438 1.579 -19.573 1.00 91.81 122 ALA A C 1
ATOM 937 O O . ALA A 1 122 ? 7.258 1.942 -19.532 1.00 91.81 122 ALA A O 1
ATOM 938 N N . TYR A 1 123 ? 9.474 2.405 -19.512 1.00 90.75 123 TYR A N 1
ATOM 939 C CA . TYR A 1 123 ? 9.436 3.846 -19.672 1.00 90.75 123 TYR A CA 1
ATOM 940 C C . TYR A 1 123 ? 10.298 4.222 -20.877 1.00 90.75 123 TYR A C 1
ATOM 942 O O . TYR A 1 123 ? 11.449 3.791 -20.989 1.00 90.75 123 TYR A O 1
ATOM 950 N N . TYR A 1 124 ? 9.728 5.009 -21.779 1.00 88.50 124 TYR A N 1
ATOM 951 C CA . TYR A 1 124 ? 10.414 5.507 -22.955 1.00 88.50 124 TYR A CA 1
ATOM 952 C C . TYR A 1 124 ? 9.905 6.900 -23.317 1.00 88.50 124 TYR A C 1
ATOM 954 O O . TYR A 1 124 ? 8.712 7.099 -23.552 1.00 88.50 124 TYR A O 1
ATOM 962 N N . ASP A 1 125 ? 10.834 7.849 -23.365 1.00 84.62 125 ASP A N 1
ATOM 963 C CA . ASP A 1 125 ? 10.608 9.200 -23.857 1.00 84.62 125 ASP A CA 1
ATOM 964 C C . ASP A 1 125 ? 11.460 9.434 -25.110 1.00 84.62 125 ASP A C 1
ATOM 966 O O . ASP A 1 125 ? 12.691 9.526 -25.038 1.00 84.62 125 ASP A O 1
ATOM 970 N N . ASP A 1 126 ? 10.775 9.537 -26.254 1.00 77.94 126 ASP A N 1
ATOM 971 C CA . ASP A 1 126 ? 11.362 9.730 -27.582 1.00 77.94 126 ASP A CA 1
ATOM 972 C C . ASP A 1 126 ? 12.314 10.943 -27.625 1.00 77.94 126 ASP A C 1
ATOM 974 O O . ASP A 1 126 ? 13.245 10.962 -28.429 1.00 77.94 126 ASP A O 1
ATOM 978 N N . TRP A 1 127 ? 12.106 11.960 -26.777 1.00 77.69 127 TRP A N 1
ATOM 979 C CA . TRP A 1 127 ? 12.894 13.197 -26.802 1.00 77.69 127 TRP A CA 1
ATOM 980 C C . TRP A 1 127 ? 14.176 13.153 -25.979 1.00 77.69 127 TRP A C 1
ATOM 982 O O . TRP A 1 127 ? 15.127 13.859 -26.314 1.00 77.69 127 TRP A O 1
ATOM 992 N N . SER A 1 128 ? 14.214 12.373 -24.898 1.00 78.38 128 SER A N 1
ATOM 993 C CA . SER A 1 128 ? 15.324 12.419 -23.936 1.00 78.38 128 SER A CA 1
ATOM 994 C C . SER A 1 128 ? 16.174 11.155 -23.897 1.00 78.38 128 SER A C 1
ATOM 996 O O . SER A 1 128 ? 17.290 11.201 -23.379 1.00 78.38 128 SER A O 1
ATOM 998 N N . MET A 1 129 ? 15.683 10.037 -24.440 1.00 77.81 129 MET A N 1
ATOM 999 C CA . MET A 1 129 ? 16.316 8.734 -24.222 1.00 77.81 129 MET A CA 1
ATOM 1000 C C . MET A 1 129 ? 17.035 8.142 -25.443 1.00 77.81 129 MET A C 1
ATOM 1002 O O . MET A 1 129 ? 17.470 6.997 -25.369 1.00 77.81 129 MET A O 1
ATOM 1006 N N . ASP A 1 130 ? 17.187 8.897 -26.538 1.00 83.38 130 ASP A N 1
ATOM 1007 C CA . ASP A 1 130 ? 18.020 8.553 -27.712 1.00 83.38 130 ASP A CA 1
ATOM 1008 C C . ASP A 1 130 ? 17.839 7.099 -28.199 1.00 83.38 130 ASP A C 1
ATOM 1010 O O . ASP A 1 130 ? 18.767 6.292 -28.252 1.00 83.38 130 ASP A O 1
ATOM 1014 N N . GLY A 1 131 ? 16.582 6.708 -28.436 1.00 84.06 131 GLY A N 1
ATOM 1015 C CA . GLY A 1 131 ? 16.247 5.353 -28.894 1.00 84.06 131 GLY A CA 1
ATOM 1016 C C . GLY A 1 131 ? 16.468 4.241 -27.859 1.00 84.06 131 GLY A C 1
ATOM 1017 O O . GLY A 1 131 ? 16.426 3.068 -28.211 1.00 84.06 131 GLY A O 1
ATOM 1018 N N . THR A 1 132 ? 16.695 4.567 -26.587 1.00 88.06 132 THR A N 1
ATOM 1019 C CA . THR A 1 132 ? 16.863 3.596 -25.499 1.00 88.06 132 THR A CA 1
ATOM 1020 C C . THR A 1 132 ? 15.689 3.679 -24.528 1.00 88.06 132 THR A C 1
ATOM 1022 O O . THR A 1 132 ? 15.398 4.741 -23.997 1.00 88.06 132 THR A O 1
ATOM 1025 N N . ALA A 1 133 ? 15.025 2.564 -24.236 1.00 90.75 133 ALA A N 1
ATOM 1026 C CA . ALA A 1 133 ? 14.006 2.494 -23.189 1.00 90.75 133 ALA A CA 1
ATOM 1027 C C . ALA A 1 133 ? 14.584 1.977 -21.873 1.00 90.75 133 ALA A C 1
ATOM 1029 O O . ALA A 1 133 ? 15.532 1.190 -21.856 1.00 90.75 133 ALA A O 1
ATOM 1030 N N . GLU A 1 134 ? 13.962 2.364 -20.764 1.00 92.44 134 GLU A N 1
ATOM 1031 C CA . GLU A 1 134 ? 14.158 1.715 -19.472 1.00 92.44 134 GLU A CA 1
ATOM 1032 C C . GLU A 1 134 ? 13.062 0.676 -19.240 1.00 92.44 134 GLU A C 1
ATOM 1034 O O . GLU A 1 134 ? 11.876 0.971 -19.341 1.00 92.44 134 GLU A O 1
ATOM 1039 N N . VAL A 1 135 ? 13.458 -0.550 -18.911 1.00 92.00 135 VAL A N 1
ATOM 1040 C CA . VAL A 1 135 ? 12.572 -1.689 -18.666 1.00 92.00 135 VAL A CA 1
ATOM 1041 C C . VAL A 1 135 ? 12.754 -2.232 -17.255 1.00 92.00 135 VAL A C 1
ATOM 1043 O O . VAL A 1 135 ? 13.864 -2.292 -16.724 1.00 92.00 135 VAL A O 1
ATOM 1046 N N . VAL A 1 136 ? 11.662 -2.680 -16.639 1.00 92.88 136 VAL A N 1
ATOM 1047 C CA . VAL A 1 136 ? 11.683 -3.337 -15.330 1.00 92.88 136 VAL A CA 1
ATOM 1048 C C . VAL A 1 136 ? 11.908 -4.830 -15.519 1.00 92.88 136 VAL A C 1
ATOM 1050 O O . VAL A 1 136 ? 11.011 -5.564 -15.927 1.00 92.88 136 VAL A O 1
ATOM 1053 N N . VAL A 1 137 ? 13.101 -5.287 -15.160 1.00 90.69 137 VAL A N 1
ATOM 1054 C CA . VAL A 1 137 ? 13.508 -6.688 -15.203 1.00 90.69 137 VAL A CA 1
ATOM 1055 C C . VAL A 1 137 ? 13.307 -7.328 -13.823 1.00 90.69 137 VAL A C 1
ATOM 1057 O O . VAL A 1 137 ? 13.964 -6.933 -12.846 1.00 90.69 137 VAL A O 1
ATOM 1060 N N . PRO A 1 138 ? 12.441 -8.350 -13.699 1.00 88.19 138 PRO A N 1
ATOM 1061 C CA . PRO A 1 138 ? 12.270 -9.080 -12.450 1.00 88.19 138 PRO A CA 1
ATOM 1062 C C . PRO A 1 138 ? 13.596 -9.661 -11.946 1.00 88.19 138 PRO A C 1
ATOM 1064 O O . PRO A 1 138 ? 14.333 -10.295 -12.694 1.00 88.19 138 PRO A O 1
ATOM 1067 N N . GLY A 1 139 ? 13.931 -9.423 -10.677 1.00 87.75 139 GLY A N 1
ATOM 1068 C CA . GLY A 1 139 ? 15.215 -9.830 -10.087 1.00 87.75 139 GLY A CA 1
ATOM 1069 C C . GLY A 1 139 ? 16.335 -8.803 -10.238 1.00 87.75 139 GLY A C 1
ATOM 1070 O O . GLY A 1 139 ? 17.083 -8.599 -9.282 1.00 87.75 139 GLY A O 1
ATOM 1071 N N . TYR A 1 140 ? 16.380 -8.091 -11.364 1.00 87.75 140 TYR A N 1
ATOM 1072 C CA . TYR A 1 140 ? 17.508 -7.227 -11.735 1.00 87.75 140 TYR A CA 1
ATOM 1073 C C . TYR A 1 140 ? 17.219 -5.723 -11.623 1.00 87.75 140 TYR A C 1
ATOM 1075 O O . TYR A 1 140 ? 18.152 -4.934 -11.552 1.00 87.75 140 TYR A O 1
ATOM 1083 N N . GLY A 1 141 ? 15.952 -5.316 -11.499 1.00 89.94 141 GLY A N 1
ATOM 1084 C CA . GLY A 1 141 ? 15.593 -3.902 -11.323 1.00 89.94 141 GLY A CA 1
ATOM 1085 C C . GLY A 1 141 ? 15.367 -3.215 -12.666 1.00 89.94 141 GLY A C 1
ATOM 1086 O O . GLY A 1 141 ? 14.831 -3.841 -13.572 1.00 89.94 141 GLY A O 1
ATOM 1087 N N . CYS A 1 142 ? 15.730 -1.939 -12.793 1.00 91.00 142 CYS A N 1
ATOM 1088 C CA . CYS A 1 142 ? 15.617 -1.218 -14.064 1.00 91.00 142 CYS A CA 1
ATOM 1089 C C . CYS A 1 142 ? 16.830 -1.524 -14.953 1.00 91.00 142 CYS A C 1
ATOM 1091 O O . CYS A 1 142 ? 17.968 -1.518 -14.480 1.00 91.00 142 CYS A O 1
ATOM 1093 N N . CYS A 1 143 ? 16.604 -1.790 -16.235 1.00 90.94 143 CYS A N 1
ATOM 1094 C CA . CYS A 1 143 ? 17.647 -1.992 -17.240 1.00 90.94 143 CYS A CA 1
ATOM 1095 C C . CYS A 1 143 ? 17.350 -1.153 -18.483 1.00 90.94 143 CYS A C 1
ATOM 1097 O O . CYS A 1 143 ? 16.196 -0.862 -18.767 1.00 90.94 143 CYS A O 1
ATOM 1099 N N . LYS A 1 144 ? 18.381 -0.784 -19.234 1.00 91.44 144 LYS A N 1
ATOM 1100 C CA . LYS A 1 144 ? 18.271 -0.104 -20.521 1.00 91.44 144 LYS A CA 1
ATOM 1101 C C . LYS A 1 144 ? 18.246 -1.117 -21.657 1.00 91.44 144 LYS A C 1
ATOM 1103 O O . LYS A 1 144 ? 19.015 -2.080 -21.631 1.00 91.44 144 LYS A O 1
ATOM 1108 N N . VAL A 1 145 ? 17.395 -0.865 -22.646 1.00 91.12 145 VAL A N 1
ATOM 1109 C CA . VAL A 1 145 ? 17.291 -1.629 -23.892 1.00 91.12 145 VAL A CA 1
ATOM 1110 C C . VAL A 1 145 ? 17.239 -0.676 -25.075 1.00 91.12 145 VAL A C 1
ATOM 1112 O O . VAL A 1 145 ? 16.525 0.323 -25.032 1.00 91.12 145 VAL A O 1
ATOM 1115 N N . THR A 1 146 ? 17.974 -0.976 -26.138 1.00 90.00 146 THR A N 1
ATOM 1116 C CA . THR A 1 146 ? 17.869 -0.219 -27.388 1.00 90.00 146 THR A CA 1
ATOM 1117 C C . THR A 1 146 ? 16.585 -0.612 -28.108 1.00 90.00 146 THR A C 1
ATOM 1119 O O . THR A 1 146 ? 16.321 -1.798 -28.317 1.00 90.00 146 THR A O 1
ATOM 1122 N N . ILE A 1 147 ? 15.780 0.379 -28.473 1.00 86.94 147 ILE A N 1
ATOM 1123 C CA . ILE A 1 147 ? 14.600 0.219 -29.317 1.00 86.94 147 ILE A CA 1
ATOM 1124 C C . ILE A 1 147 ? 15.059 0.156 -30.768 1.00 86.94 147 ILE A C 1
ATOM 1126 O O . ILE A 1 147 ? 15.843 0.978 -31.236 1.00 86.94 147 ILE A O 1
ATOM 1130 N N . SER A 1 148 ? 14.541 -0.830 -31.483 1.00 80.75 148 SER A N 1
ATOM 1131 C CA . SER A 1 148 ? 14.738 -1.001 -32.915 1.00 80.75 148 SER A CA 1
ATOM 1132 C C . SER A 1 148 ? 13.412 -1.445 -33.516 1.00 80.75 148 SER A C 1
ATOM 1134 O O . SER A 1 148 ? 12.753 -2.329 -32.965 1.00 80.75 148 SER A O 1
ATOM 1136 N N . GLU A 1 149 ? 13.003 -0.832 -34.629 1.00 67.31 149 GLU A N 1
ATOM 1137 C CA . GLU A 1 149 ? 11.684 -1.091 -35.230 1.00 67.31 149 GLU A CA 1
ATOM 1138 C C . GLU A 1 149 ? 11.470 -2.566 -35.616 1.00 67.31 149 GLU A C 1
ATOM 1140 O O . GLU A 1 149 ? 10.330 -3.021 -35.699 1.00 67.31 149 GLU A O 1
ATOM 1145 N N . GLU A 1 150 ? 12.558 -3.319 -35.800 1.00 65.00 150 GLU A N 1
ATOM 1146 C CA . GLU A 1 150 ? 12.540 -4.714 -36.243 1.00 65.00 150 GLU A CA 1
ATOM 1147 C C . GLU A 1 150 ? 12.591 -5.745 -35.099 1.00 65.00 150 GLU A C 1
ATOM 1149 O O . GLU A 1 150 ? 12.093 -6.855 -35.279 1.00 65.00 150 GLU A O 1
ATOM 1154 N N . VAL A 1 151 ? 13.172 -5.416 -33.933 1.00 67.75 151 VAL A N 1
ATOM 1155 C CA . VAL A 1 151 ? 13.481 -6.414 -32.879 1.00 67.75 151 VAL A CA 1
ATOM 1156 C C . VAL A 1 151 ? 12.878 -6.068 -31.517 1.00 67.75 151 VAL A C 1
ATOM 1158 O O . VAL A 1 151 ? 12.463 -6.966 -30.788 1.00 67.75 151 VAL A O 1
ATOM 1161 N N . THR A 1 152 ? 12.814 -4.788 -31.157 1.00 76.62 152 THR A N 1
ATOM 1162 C CA . THR A 1 152 ? 12.429 -4.328 -29.813 1.00 76.62 152 THR A CA 1
ATOM 1163 C C . THR A 1 152 ? 11.465 -3.160 -29.934 1.00 76.62 152 THR A C 1
ATOM 1165 O O . THR A 1 152 ? 11.863 -1.997 -29.989 1.00 76.62 152 THR A O 1
ATOM 1168 N N . LYS A 1 153 ? 10.167 -3.470 -29.988 1.00 83.81 153 LYS A N 1
ATOM 1169 C CA . LYS A 1 153 ? 9.116 -2.468 -30.175 1.00 83.81 153 LYS A CA 1
ATOM 1170 C C . LYS A 1 153 ? 8.550 -2.008 -28.837 1.00 83.81 153 LYS A C 1
ATOM 1172 O O . LYS A 1 153 ? 8.147 -2.824 -28.011 1.00 83.81 153 LYS A O 1
ATOM 1177 N N . PHE A 1 154 ? 8.465 -0.693 -28.655 1.00 87.62 154 PHE A N 1
ATOM 1178 C CA . PHE A 1 154 ? 7.737 -0.094 -27.542 1.00 87.62 154 PHE A CA 1
ATOM 1179 C C . PHE A 1 154 ? 6.249 0.040 -27.877 1.00 87.62 154 PHE A C 1
ATOM 1181 O O . PHE A 1 154 ? 5.865 0.588 -28.914 1.00 87.62 154 PHE A O 1
ATOM 1188 N N . VAL A 1 155 ? 5.406 -0.446 -26.973 1.00 88.12 155 VAL A N 1
ATOM 1189 C CA . VAL A 1 155 ? 3.950 -0.366 -27.046 1.00 88.12 155 VAL A CA 1
ATOM 1190 C C . VAL A 1 155 ? 3.465 0.503 -25.895 1.00 88.12 155 VAL A C 1
ATOM 1192 O O . VAL A 1 155 ? 3.566 0.131 -24.729 1.00 88.12 155 VAL A O 1
ATOM 1195 N N . ARG A 1 156 ? 2.938 1.683 -26.230 1.00 87.19 156 ARG A N 1
ATOM 1196 C CA . ARG A 1 156 ? 2.419 2.651 -25.254 1.00 87.19 156 ARG A CA 1
ATOM 1197 C C . ARG A 1 156 ? 1.200 2.106 -24.521 1.00 87.19 156 ARG A C 1
ATOM 1199 O O . ARG A 1 156 ? 0.384 1.389 -25.104 1.00 87.19 156 ARG A O 1
ATOM 1206 N N . ASP A 1 157 ? 1.034 2.525 -23.270 1.00 84.00 157 ASP A N 1
ATOM 1207 C CA . ASP A 1 157 ? -0.185 2.249 -22.521 1.00 84.00 157 ASP A CA 1
ATOM 1208 C C . ASP A 1 157 ? -1.407 2.790 -23.264 1.00 84.00 157 ASP A C 1
ATOM 1210 O O . ASP A 1 157 ? -1.521 3.984 -23.551 1.00 84.00 157 ASP A O 1
ATOM 1214 N N . SER A 1 158 ? -2.363 1.904 -23.538 1.00 72.81 158 SER A N 1
ATOM 1215 C CA . SER A 1 158 ? -3.668 2.320 -24.032 1.00 72.81 158 SER A CA 1
ATOM 1216 C C . SER A 1 158 ? -4.571 2.677 -22.848 1.00 72.81 158 SER A C 1
ATOM 1218 O O . SER A 1 158 ? -4.831 1.814 -21.999 1.00 72.81 158 SER A O 1
ATOM 1220 N N . PRO A 1 159 ? -5.130 3.900 -22.791 1.00 63.50 159 PRO A N 1
ATOM 1221 C CA . PRO A 1 159 ? -6.080 4.276 -21.744 1.00 63.50 159 PRO A CA 1
ATOM 1222 C C . PRO A 1 159 ? -7.361 3.422 -21.773 1.00 63.50 159 PRO A C 1
ATOM 1224 O O . PRO A 1 159 ? -8.063 3.343 -20.768 1.00 63.50 159 PRO A O 1
ATOM 1227 N N . LEU A 1 160 ? -7.646 2.740 -22.890 1.00 55.19 160 LEU A N 1
ATOM 1228 C CA . LEU A 1 160 ? -8.840 1.912 -23.089 1.00 55.19 160 LEU A CA 1
ATOM 1229 C C . LEU A 1 160 ? -8.676 0.454 -22.617 1.00 55.19 160 LEU A C 1
ATOM 1231 O O . LEU A 1 160 ? -9.676 -0.238 -22.453 1.00 55.19 160 LEU A O 1
ATOM 1235 N N . LEU A 1 161 ? -7.444 -0.020 -22.385 1.00 50.12 161 LEU A N 1
ATOM 1236 C CA . LEU A 1 161 ? -7.140 -1.427 -22.064 1.00 50.12 161 LEU A CA 1
ATOM 1237 C C . LEU A 1 161 ? -6.672 -1.650 -20.615 1.00 50.12 161 LEU A C 1
ATOM 1239 O O . LEU A 1 161 ? -6.194 -2.733 -20.282 1.00 50.12 161 LEU A O 1
ATOM 1243 N N . GLN A 1 162 ? -6.850 -0.675 -19.714 1.00 52.09 162 GLN A N 1
ATOM 1244 C CA . GLN A 1 162 ? -6.447 -0.782 -18.298 1.00 52.09 162 GLN A CA 1
ATOM 1245 C C . GLN A 1 162 ? -7.270 -1.788 -17.458 1.00 52.09 162 GLN A C 1
ATOM 1247 O O . GLN A 1 162 ? -7.323 -1.700 -16.230 1.00 52.09 162 GLN A O 1
ATOM 1252 N N . THR A 1 163 ? -7.883 -2.786 -18.086 1.00 43.81 163 THR A N 1
ATOM 1253 C CA . THR A 1 163 ? -8.524 -3.934 -17.440 1.00 43.81 163 THR A CA 1
ATOM 1254 C C . THR A 1 163 ? -7.527 -5.072 -17.224 1.00 43.81 163 THR A C 1
ATOM 1256 O O . THR A 1 163 ? -7.820 -6.229 -17.520 1.00 43.81 163 THR A O 1
ATOM 1259 N N . VAL A 1 164 ? -6.338 -4.788 -16.685 1.00 49.16 164 VAL A N 1
ATOM 1260 C CA . VAL A 1 164 ? -5.541 -5.860 -16.078 1.00 49.16 164 VAL A CA 1
ATOM 1261 C C . VAL A 1 164 ? -6.072 -6.056 -14.667 1.00 49.16 164 VAL A C 1
ATOM 1263 O O . VAL A 1 164 ? -5.856 -5.257 -13.758 1.00 49.16 164 VAL A O 1
ATOM 1266 N N . VAL A 1 165 ? -6.850 -7.122 -14.515 1.00 47.44 165 VAL A N 1
ATOM 1267 C CA . VAL A 1 165 ? -7.370 -7.599 -13.238 1.00 47.44 165 VAL A CA 1
ATOM 1268 C C . VAL A 1 165 ? -6.174 -7.921 -12.339 1.00 47.44 165 VAL A C 1
ATOM 1270 O O . VAL A 1 165 ? -5.499 -8.924 -12.569 1.00 47.44 165 VAL A O 1
ATOM 1273 N N . SER A 1 166 ? -5.904 -7.103 -11.312 1.00 51.91 166 SER A N 1
ATOM 1274 C CA . SER A 1 166 ? -4.948 -7.462 -10.254 1.00 51.91 166 SER A CA 1
ATOM 1275 C C . SER A 1 166 ? -5.381 -8.793 -9.632 1.00 51.91 166 SER A C 1
ATOM 1277 O O . SER A 1 166 ? -6.332 -8.840 -8.842 1.00 51.91 166 SER A O 1
ATOM 1279 N N . ARG A 1 167 ? -4.703 -9.882 -10.023 1.00 51.69 167 ARG A N 1
ATOM 1280 C CA . ARG A 1 167 ? -5.000 -11.261 -9.590 1.00 51.69 167 ARG A CA 1
ATOM 1281 C C . ARG A 1 167 ? -4.620 -11.507 -8.127 1.00 51.69 167 ARG A C 1
ATOM 1283 O O . ARG A 1 167 ? -5.158 -12.415 -7.501 1.00 51.69 167 ARG A O 1
ATOM 1290 N N . GLY A 1 168 ? -3.728 -10.682 -7.583 1.00 62.03 168 GLY A N 1
ATOM 1291 C CA . GLY A 1 168 ? -3.235 -10.732 -6.209 1.00 62.03 168 GLY A CA 1
ATOM 1292 C C . GLY A 1 168 ? -3.315 -9.370 -5.524 1.00 62.03 168 GLY A C 1
ATOM 1293 O O . GLY A 1 168 ? -3.658 -8.360 -6.139 1.00 62.03 168 GLY A O 1
ATOM 1294 N N . GLY A 1 169 ? -3.066 -9.360 -4.219 1.00 81.75 169 GLY A N 1
ATOM 1295 C CA . GLY A 1 169 ? -3.011 -8.148 -3.412 1.00 81.75 169 GLY A CA 1
ATOM 1296 C C . GLY A 1 169 ? -2.833 -8.489 -1.941 1.00 81.75 169 GLY A C 1
ATOM 1297 O O . GLY A 1 169 ? -3.317 -9.526 -1.475 1.00 81.75 169 GLY A O 1
ATOM 1298 N N . ILE A 1 170 ? -2.156 -7.606 -1.211 1.00 93.50 170 ILE A N 1
ATOM 1299 C CA . ILE A 1 170 ? -1.959 -7.763 0.228 1.00 93.50 170 ILE A CA 1
ATOM 1300 C C . ILE A 1 170 ? -3.325 -7.810 0.921 1.00 93.50 170 ILE A C 1
ATOM 1302 O O . ILE A 1 170 ? -4.185 -6.955 0.711 1.00 93.50 170 ILE A O 1
ATOM 1306 N N . ARG A 1 171 ? -3.527 -8.845 1.738 1.00 95.31 171 ARG A N 1
ATOM 1307 C CA . ARG A 1 171 ? -4.722 -9.059 2.567 1.00 95.31 171 ARG A CA 1
ATOM 1308 C C . ARG A 1 171 ? -4.421 -8.868 4.046 1.00 95.31 171 ARG A C 1
ATOM 1310 O O . ARG A 1 171 ? -5.314 -8.492 4.795 1.00 95.31 171 ARG A O 1
ATOM 1317 N N . SER A 1 172 ? -3.181 -9.108 4.457 1.00 97.25 172 SER A N 1
ATOM 1318 C CA . SER A 1 172 ? -2.715 -8.900 5.821 1.00 97.25 172 SER A CA 1
ATOM 1319 C C . SER A 1 172 ? -1.479 -8.015 5.810 1.00 97.25 172 SER A C 1
ATOM 1321 O O . SER A 1 172 ? -0.458 -8.399 5.243 1.00 97.25 172 SER A O 1
ATOM 1323 N N . LEU A 1 173 ? -1.554 -6.858 6.463 1.00 96.88 173 LEU A N 1
ATOM 1324 C CA . LEU A 1 173 ? -0.432 -5.938 6.597 1.00 96.88 173 LEU A CA 1
ATOM 1325 C C . LEU A 1 173 ? -0.101 -5.708 8.072 1.00 96.88 173 LEU A C 1
ATOM 1327 O O . LEU A 1 173 ? -0.977 -5.412 8.879 1.00 96.88 173 LEU A O 1
ATOM 1331 N N . SER A 1 174 ? 1.176 -5.819 8.414 1.00 96.00 174 SER A N 1
ATOM 1332 C CA . SER A 1 174 ? 1.720 -5.391 9.698 1.00 96.00 174 SER A CA 1
ATOM 1333 C C . SER A 1 174 ? 2.754 -4.302 9.443 1.00 96.00 174 SER A C 1
ATOM 1335 O O . SER A 1 174 ? 3.725 -4.549 8.732 1.00 96.00 174 SER A O 1
ATOM 1337 N N . LEU A 1 175 ? 2.545 -3.106 9.995 1.00 93.12 175 LEU A N 1
ATOM 1338 C CA . LEU A 1 175 ? 3.490 -1.993 9.922 1.00 93.12 175 LEU A CA 1
ATOM 1339 C C . LEU A 1 175 ? 3.949 -1.617 11.328 1.00 93.12 175 LEU A C 1
ATOM 1341 O O . LEU A 1 175 ? 3.132 -1.363 12.211 1.00 93.12 175 LEU A O 1
ATOM 1345 N N . THR A 1 176 ? 5.263 -1.551 11.532 1.00 90.88 176 THR A N 1
ATOM 1346 C CA . THR A 1 176 ? 5.856 -0.927 12.722 1.00 90.88 176 THR A CA 1
ATOM 1347 C C . THR A 1 176 ? 6.528 0.378 12.330 1.00 90.88 176 THR A C 1
ATOM 1349 O O . THR A 1 176 ? 7.595 0.361 11.711 1.00 90.88 176 THR A O 1
ATOM 1352 N N . LEU A 1 177 ? 5.906 1.487 12.713 1.00 88.69 177 LEU A N 1
ATOM 1353 C CA . LEU A 1 177 ? 6.385 2.842 12.483 1.00 88.69 177 LEU A CA 1
ATOM 1354 C C . LEU A 1 177 ? 7.262 3.298 13.655 1.00 88.69 177 LEU A C 1
ATOM 1356 O O . LEU A 1 177 ? 6.924 3.062 14.815 1.00 88.69 177 LEU A O 1
ATOM 1360 N N . THR A 1 178 ? 8.395 3.921 13.347 1.00 86.62 178 THR A N 1
ATOM 1361 C CA . THR A 1 178 ? 9.325 4.503 14.333 1.00 86.62 178 THR A CA 1
ATOM 1362 C C . THR A 1 178 ? 9.204 6.014 14.432 1.00 86.62 178 THR A C 1
ATOM 1364 O O . THR A 1 178 ? 9.429 6.574 15.502 1.00 86.62 178 THR A O 1
ATOM 1367 N N . ASP A 1 179 ? 8.822 6.655 13.331 1.00 86.38 179 ASP A N 1
ATOM 1368 C CA . ASP A 1 179 ? 8.557 8.083 13.267 1.00 86.38 179 ASP A CA 1
ATOM 1369 C C . ASP A 1 179 ? 7.477 8.377 12.221 1.00 86.38 179 ASP A C 1
ATOM 1371 O O . ASP A 1 179 ? 7.248 7.594 11.291 1.00 86.38 179 ASP A O 1
ATOM 1375 N N . LEU A 1 180 ? 6.794 9.499 12.393 1.00 87.25 180 LEU A N 1
ATOM 1376 C CA . LEU A 1 180 ? 5.685 9.915 11.552 1.00 87.25 180 LEU A CA 1
ATOM 1377 C C . LEU A 1 180 ? 5.722 11.427 11.397 1.00 87.25 180 LEU A C 1
ATOM 1379 O O . LEU A 1 180 ? 5.599 12.142 12.379 1.00 87.25 180 LEU A O 1
ATOM 1383 N N . GLU A 1 181 ? 5.830 11.940 10.180 1.00 89.56 181 GLU A N 1
ATOM 1384 C CA . GLU A 1 181 ? 5.813 13.391 9.964 1.00 89.56 181 GLU A CA 1
ATOM 1385 C C . GLU A 1 181 ? 4.445 13.983 10.355 1.00 89.56 181 GLU A C 1
ATOM 1387 O O . GLU A 1 181 ? 4.364 14.937 11.127 1.00 89.56 181 GLU A O 1
ATOM 1392 N N . SER A 1 182 ? 3.351 13.338 9.937 1.00 89.88 182 SER A N 1
ATOM 1393 C CA . SER A 1 182 ? 1.977 13.725 10.274 1.00 89.88 182 SER A CA 1
ATOM 1394 C C . SER A 1 182 ? 1.042 12.519 10.362 1.00 89.88 182 SER A C 1
ATOM 1396 O O . SER A 1 182 ? 1.093 11.616 9.527 1.00 89.88 182 SER A O 1
ATOM 1398 N N . ASP A 1 183 ? 0.139 12.538 11.341 1.00 88.31 183 ASP A N 1
ATOM 1399 C CA . ASP A 1 183 ? -0.877 11.512 11.616 1.00 88.31 183 ASP A CA 1
ATOM 1400 C C . ASP A 1 183 ? -1.733 11.196 10.373 1.00 88.31 183 ASP A C 1
ATOM 1402 O O . ASP A 1 183 ? -2.074 10.043 10.096 1.00 88.31 183 ASP A O 1
ATOM 1406 N N . GLN A 1 184 ? -1.990 12.213 9.544 1.00 91.44 184 GLN A N 1
ATOM 1407 C CA . GLN A 1 184 ? -2.789 12.100 8.320 1.00 91.44 184 GLN A CA 1
ATOM 1408 C C . GLN A 1 184 ? -2.130 11.234 7.237 1.00 91.44 184 GLN A C 1
ATOM 1410 O O . GLN A 1 184 ? -2.821 10.680 6.378 1.00 91.44 184 GLN A O 1
ATOM 1415 N N . LEU A 1 185 ? -0.802 11.079 7.261 1.00 93.56 185 LEU A N 1
ATOM 1416 C CA . LEU A 1 185 ? -0.077 10.287 6.263 1.00 93.56 185 LEU A CA 1
ATOM 1417 C C . LEU A 1 185 ? -0.456 8.812 6.310 1.00 93.56 185 LEU A C 1
ATOM 1419 O O . LEU A 1 185 ? -0.483 8.152 5.274 1.00 93.56 185 LEU A O 1
ATOM 1423 N N . VAL A 1 186 ? -0.790 8.303 7.494 1.00 93.50 186 VAL A N 1
ATOM 1424 C CA . VAL A 1 186 ? -1.218 6.914 7.684 1.00 93.50 186 VAL A CA 1
ATOM 1425 C C . VAL A 1 186 ? -2.507 6.666 6.911 1.00 93.50 186 VAL A C 1
ATOM 1427 O O . VAL A 1 186 ? -2.582 5.745 6.101 1.00 93.50 186 VAL A O 1
ATOM 1430 N N . LEU A 1 187 ? -3.502 7.534 7.098 1.00 94.31 187 LEU A N 1
ATOM 1431 C CA . LEU A 1 187 ? -4.785 7.444 6.404 1.00 94.31 187 LEU A CA 1
ATOM 1432 C C . LEU A 1 187 ? -4.622 7.637 4.894 1.00 94.31 187 LEU A C 1
ATOM 1434 O O . LEU A 1 187 ? -5.203 6.887 4.111 1.00 94.31 187 LEU A O 1
ATOM 1438 N N . ARG A 1 188 ? -3.782 8.588 4.469 1.00 95.88 188 ARG A N 1
ATOM 1439 C CA . ARG A 1 188 ? -3.472 8.789 3.046 1.00 95.88 188 ARG A CA 1
ATOM 1440 C C . ARG A 1 188 ? -2.817 7.563 2.419 1.00 95.88 188 ARG A C 1
ATOM 1442 O O . ARG A 1 188 ? -3.223 7.170 1.331 1.00 95.88 188 ARG A O 1
ATOM 1449 N N . LEU A 1 189 ? -1.877 6.921 3.111 1.00 95.38 189 LEU A N 1
ATOM 1450 C CA . LEU A 1 189 ? -1.288 5.665 2.660 1.00 95.38 189 LEU A CA 1
ATOM 1451 C C . LEU A 1 189 ? -2.365 4.582 2.517 1.00 95.38 189 LEU A C 1
ATOM 1453 O O . LEU A 1 189 ? -2.467 3.952 1.467 1.00 95.38 189 LEU A O 1
ATOM 1457 N N . PHE A 1 190 ? -3.214 4.387 3.527 1.00 95.62 190 PHE A N 1
ATOM 1458 C CA . PHE A 1 190 ? -4.262 3.364 3.472 1.00 95.62 190 PHE A CA 1
ATOM 1459 C C . PHE A 1 190 ? -5.345 3.641 2.430 1.00 95.62 190 PHE A C 1
ATOM 1461 O O . PHE A 1 190 ? -5.875 2.691 1.863 1.00 95.62 190 PHE A O 1
ATOM 1468 N N . ASN A 1 191 ? -5.621 4.895 2.079 1.00 94.62 191 ASN A N 1
ATOM 1469 C CA . ASN A 1 191 ? -6.493 5.200 0.942 1.00 94.62 191 ASN A CA 1
ATOM 1470 C C . ASN A 1 191 ? -5.936 4.660 -0.388 1.00 94.62 191 ASN A C 1
ATOM 1472 O O . ASN A 1 191 ? -6.709 4.319 -1.285 1.00 94.62 191 ASN A O 1
ATOM 1476 N N . LEU A 1 192 ? -4.611 4.539 -0.505 1.00 94.06 192 LEU A N 1
ATOM 1477 C CA . LEU A 1 192 ? -3.940 3.996 -1.686 1.00 94.06 192 LEU A CA 1
ATOM 1478 C C . LEU A 1 192 ? -3.905 2.460 -1.672 1.00 94.06 192 LEU A C 1
ATOM 1480 O O . LEU A 1 192 ? -4.169 1.829 -2.694 1.00 94.06 192 LEU A O 1
ATOM 1484 N N . ILE A 1 193 ? -3.590 1.851 -0.522 1.00 93.88 193 ILE A N 1
ATOM 1485 C CA . ILE A 1 193 ? -3.253 0.414 -0.440 1.00 93.88 193 ILE A CA 1
ATOM 1486 C C . ILE A 1 193 ? -4.247 -0.449 0.354 1.00 93.88 193 ILE A C 1
ATOM 1488 O O . ILE A 1 193 ? -4.118 -1.674 0.391 1.00 93.88 193 ILE A O 1
ATOM 1492 N N . GLY A 1 194 ? -5.228 0.169 1.013 1.00 93.56 194 GLY A N 1
ATOM 1493 C CA . GLY A 1 194 ? -6.050 -0.444 2.059 1.00 93.56 194 GLY A CA 1
ATOM 1494 C C . GLY A 1 194 ? -7.292 -1.191 1.586 1.00 93.56 194 GLY A C 1
ATOM 1495 O O . GLY A 1 194 ? -7.795 -2.051 2.306 1.00 93.56 194 GLY A O 1
ATOM 1496 N N . ARG A 1 195 ? -7.765 -0.944 0.356 1.00 92.19 195 ARG A N 1
ATOM 1497 C CA . ARG A 1 195 ? -9.078 -1.425 -0.124 1.00 92.19 195 ARG A CA 1
ATOM 1498 C C . ARG A 1 195 ? -9.324 -2.925 0.048 1.00 92.19 195 ARG A C 1
ATOM 1500 O O . ARG A 1 195 ? -10.436 -3.330 0.361 1.00 92.19 195 ARG A O 1
ATOM 1507 N N . LYS A 1 196 ? -8.291 -3.739 -0.178 1.00 92.31 196 LYS A N 1
ATOM 1508 C CA . LYS A 1 196 ? -8.349 -5.210 -0.135 1.00 92.31 196 LYS A CA 1
ATOM 1509 C C . LYS A 1 196 ? -7.858 -5.803 1.192 1.00 92.31 196 LYS A C 1
ATOM 1511 O O . LYS A 1 196 ? -7.853 -7.032 1.326 1.00 92.31 196 LYS A O 1
ATOM 1516 N N . LEU A 1 197 ? -7.419 -4.974 2.143 1.00 95.81 197 LEU A N 1
ATOM 1517 C CA . LEU A 1 197 ? -6.907 -5.440 3.428 1.00 95.81 197 LEU A CA 1
ATOM 1518 C C . LEU A 1 197 ? -8.036 -6.030 4.272 1.00 95.81 197 LEU A C 1
ATOM 1520 O O . LEU A 1 197 ? -9.096 -5.439 4.432 1.00 95.81 197 LEU A O 1
ATOM 1524 N N . GLN A 1 198 ? -7.769 -7.201 4.840 1.00 96.69 198 GLN A N 1
ATOM 1525 C CA . GLN A 1 198 ? -8.646 -7.917 5.765 1.00 96.69 198 GLN A CA 1
ATOM 1526 C C . GLN A 1 198 ? -8.067 -7.937 7.181 1.00 96.69 198 GLN A C 1
ATOM 1528 O O . GLN A 1 198 ? -8.823 -7.981 8.150 1.00 96.69 198 GLN A O 1
ATOM 1533 N N . THR A 1 199 ? -6.743 -7.867 7.305 1.00 98.06 199 THR A N 1
ATOM 1534 C CA . THR A 1 199 ? -6.039 -7.799 8.583 1.00 98.06 199 THR A CA 1
ATOM 1535 C C . THR A 1 199 ? -5.026 -6.664 8.550 1.00 98.06 199 THR A C 1
ATOM 1537 O O . THR A 1 199 ? -4.208 -6.580 7.635 1.00 98.06 199 THR A O 1
ATOM 1540 N N . LEU A 1 200 ? -5.065 -5.808 9.566 1.00 98.06 200 LEU A N 1
ATOM 1541 C CA . LEU A 1 200 ? -4.124 -4.713 9.744 1.00 98.06 200 LEU A CA 1
ATOM 1542 C C . LEU A 1 200 ? -3.588 -4.730 11.173 1.00 98.06 200 LEU A C 1
ATOM 1544 O O . LEU A 1 200 ? -4.347 -4.827 12.135 1.00 98.06 200 LEU A O 1
ATOM 1548 N N . SER A 1 201 ? -2.271 -4.648 11.317 1.00 97.00 201 SER A N 1
ATOM 1549 C CA . SER A 1 201 ? -1.606 -4.408 12.595 1.00 97.00 201 SER A CA 1
ATOM 1550 C C . SER A 1 201 ? -0.699 -3.189 12.475 1.00 97.00 201 SER A C 1
ATOM 1552 O O . SER A 1 201 ? 0.221 -3.183 11.661 1.00 97.00 201 SER A O 1
ATOM 1554 N N . LEU A 1 202 ? -0.964 -2.161 13.274 1.00 94.81 202 LEU A N 1
ATOM 1555 C CA . LEU A 1 202 ? -0.163 -0.947 13.354 1.00 94.81 202 LEU A CA 1
ATOM 1556 C C . LEU A 1 202 ? 0.498 -0.870 14.720 1.00 94.81 202 LEU A C 1
ATOM 1558 O O . LEU A 1 202 ? -0.167 -0.912 15.754 1.00 94.81 202 LEU A O 1
ATOM 1562 N N . PHE A 1 203 ? 1.814 -0.731 14.706 1.00 91.00 203 PHE A N 1
ATOM 1563 C CA . PHE A 1 203 ? 2.628 -0.530 15.893 1.00 91.00 203 PHE A CA 1
ATOM 1564 C C . PHE A 1 203 ? 3.346 0.801 15.757 1.00 91.00 203 PHE A C 1
ATOM 1566 O O . PHE A 1 203 ? 4.041 1.013 14.763 1.00 91.00 203 PHE A O 1
ATOM 1573 N N . PHE A 1 204 ? 3.200 1.680 16.741 1.00 86.44 204 PHE A N 1
ATOM 1574 C CA . PHE A 1 204 ? 3.947 2.928 16.790 1.00 86.44 204 PHE A CA 1
ATOM 1575 C C . PHE A 1 204 ? 4.981 2.861 17.912 1.00 86.44 204 PHE A C 1
ATOM 1577 O O . PHE A 1 204 ? 4.649 2.776 19.084 1.00 86.44 204 PHE A O 1
ATOM 1584 N N . ARG A 1 205 ? 6.266 2.840 17.561 1.00 77.50 205 ARG A N 1
ATOM 1585 C CA . ARG A 1 205 ? 7.367 2.804 18.531 1.00 77.50 205 ARG A CA 1
ATOM 1586 C C . ARG A 1 205 ? 8.144 4.108 18.460 1.00 77.50 205 ARG A C 1
ATOM 1588 O O . ARG A 1 205 ? 9.214 4.144 17.856 1.00 77.50 205 ARG A O 1
ATOM 1595 N N . CYS A 1 206 ? 7.604 5.159 19.067 1.00 66.44 206 CYS A N 1
ATOM 1596 C CA . CYS A 1 206 ? 8.311 6.430 19.179 1.00 66.44 206 CYS A CA 1
ATOM 1597 C C . CYS A 1 206 ? 9.313 6.412 20.339 1.00 66.44 206 CYS A C 1
ATOM 1599 O O . CYS A 1 206 ? 9.103 5.754 21.357 1.00 66.44 206 CYS A O 1
ATOM 1601 N N . VAL A 1 207 ? 10.414 7.144 20.173 1.00 60.62 207 VAL A N 1
ATOM 1602 C CA . VAL A 1 207 ? 11.419 7.381 21.226 1.00 60.62 207 VAL A CA 1
ATOM 1603 C C . VAL A 1 207 ? 11.042 8.598 22.087 1.00 60.62 207 VAL A C 1
ATOM 1605 O O . VAL A 1 207 ? 11.562 8.757 23.189 1.00 60.62 207 VAL A O 1
ATOM 1608 N N . VAL A 1 208 ? 10.136 9.442 21.591 1.00 62.19 208 VAL A N 1
ATOM 1609 C CA . VAL A 1 208 ? 9.665 10.679 22.226 1.00 62.19 208 VAL A CA 1
ATOM 1610 C C . VAL A 1 208 ? 8.190 10.500 22.597 1.00 62.19 208 VAL A C 1
ATOM 1612 O O . VAL A 1 208 ? 7.481 9.781 21.894 1.00 62.19 208 VAL A O 1
ATOM 1615 N N . ASP A 1 209 ? 7.716 11.154 23.663 1.00 64.50 209 ASP A N 1
ATOM 1616 C CA . ASP A 1 209 ? 6.316 11.123 24.134 1.00 64.50 209 ASP A CA 1
ATOM 1617 C C . ASP A 1 209 ? 5.344 11.846 23.176 1.00 64.50 209 ASP A C 1
ATOM 1619 O O . ASP A 1 209 ? 4.568 12.722 23.562 1.00 64.50 209 ASP A O 1
ATOM 1623 N N . ARG A 1 210 ? 5.386 11.509 21.887 1.00 72.38 210 ARG A N 1
ATOM 1624 C CA . ARG A 1 210 ? 4.421 11.977 20.904 1.00 72.38 210 ARG A CA 1
ATOM 1625 C C . ARG A 1 210 ? 3.202 11.070 20.936 1.00 72.38 210 ARG A C 1
ATOM 1627 O O . ARG A 1 210 ? 3.288 9.874 20.664 1.00 72.38 210 ARG A O 1
ATOM 1634 N N . GLN A 1 211 ? 2.056 11.675 21.207 1.00 74.81 211 GLN A N 1
ATOM 1635 C CA . GLN A 1 211 ? 0.764 11.041 21.006 1.00 74.81 211 GLN A CA 1
ATOM 1636 C C . GLN A 1 211 ? 0.395 11.106 19.525 1.00 74.81 211 GLN A C 1
ATOM 1638 O O . GLN A 1 211 ? 0.496 12.164 18.906 1.00 74.81 211 GLN A O 1
ATOM 1643 N N . VAL A 1 212 ? -0.037 9.977 18.974 1.00 83.38 212 VAL A N 1
ATOM 1644 C CA . VAL A 1 212 ? -0.528 9.879 17.598 1.00 83.38 212 VAL A CA 1
ATOM 1645 C C . VAL A 1 212 ? -1.945 9.343 17.651 1.00 83.38 212 VAL A C 1
ATOM 1647 O O . VAL A 1 212 ? -2.215 8.384 18.380 1.00 83.38 212 VAL A O 1
ATOM 1650 N N . SER A 1 213 ? -2.849 9.977 16.910 1.00 89.00 213 SER A N 1
ATOM 1651 C CA . SER A 1 213 ? -4.257 9.593 16.869 1.00 89.00 213 SER A CA 1
ATOM 1652 C C . SER A 1 213 ? -4.643 9.002 15.522 1.00 89.00 213 SER A C 1
ATOM 1654 O O . SER A 1 213 ? -4.162 9.428 14.472 1.00 89.00 213 SER A O 1
ATOM 1656 N N . LEU A 1 214 ? -5.543 8.024 15.554 1.00 92.31 214 LEU A N 1
ATOM 1657 C CA . LEU A 1 214 ? -6.127 7.416 14.373 1.00 92.31 214 LEU A CA 1
ATOM 1658 C C . LEU A 1 214 ? -7.650 7.547 14.404 1.00 92.31 214 LEU A C 1
ATOM 1660 O O . LEU A 1 214 ? -8.312 6.996 15.285 1.00 92.31 214 LEU A O 1
ATOM 1664 N N . ASP A 1 215 ? -8.199 8.218 13.393 1.00 93.44 215 ASP A N 1
ATOM 1665 C CA . ASP A 1 215 ? -9.643 8.280 13.177 1.00 93.44 215 ASP A CA 1
ATOM 1666 C C . ASP A 1 215 ? -10.140 7.003 12.486 1.00 93.44 215 ASP A C 1
ATOM 1668 O O . ASP A 1 215 ? -9.791 6.708 11.334 1.00 93.44 215 ASP A O 1
ATOM 1672 N N . LEU A 1 216 ? -10.988 6.242 13.181 1.00 93.56 216 LEU A N 1
ATOM 1673 C CA . LEU A 1 216 ? -11.545 5.009 12.628 1.00 93.56 216 LEU A CA 1
ATOM 1674 C C . LEU A 1 216 ? -12.625 5.245 11.571 1.00 93.56 216 LEU A C 1
ATOM 1676 O O . LEU A 1 216 ? -12.886 4.336 10.787 1.00 93.56 216 LEU A O 1
ATOM 1680 N N . ASN A 1 217 ? -13.205 6.443 11.472 1.00 93.38 217 ASN A N 1
ATOM 1681 C CA . ASN A 1 217 ? -14.138 6.785 10.393 1.00 93.38 217 ASN A CA 1
ATOM 1682 C C . ASN A 1 217 ? -13.406 6.853 9.053 1.00 93.38 217 ASN A C 1
ATOM 1684 O O . ASN A 1 217 ? -13.796 6.215 8.067 1.00 93.38 217 ASN A O 1
ATOM 1688 N N . ALA A 1 218 ? -12.290 7.582 9.038 1.00 93.94 218 ALA A N 1
ATOM 1689 C CA . ALA A 1 218 ? -11.403 7.635 7.889 1.00 93.94 218 ALA A CA 1
ATOM 1690 C C . ALA A 1 218 ? -10.794 6.255 7.585 1.00 93.94 218 ALA A C 1
ATOM 1692 O O . ALA A 1 218 ? -10.734 5.854 6.422 1.00 93.94 218 ALA A O 1
ATOM 1693 N N . MET A 1 219 ? -10.414 5.483 8.612 1.00 95.19 219 MET A N 1
ATOM 1694 C CA . MET A 1 219 ? -9.890 4.126 8.411 1.00 95.19 219 MET A CA 1
ATOM 1695 C C . MET A 1 219 ? -10.928 3.173 7.807 1.00 95.19 219 MET A C 1
ATOM 1697 O O . MET A 1 219 ? -10.587 2.390 6.921 1.00 95.19 219 MET A O 1
ATOM 1701 N N . ALA A 1 220 ? -12.191 3.247 8.238 1.00 94.75 220 ALA A N 1
ATOM 1702 C CA . ALA A 1 220 ? -13.275 2.445 7.676 1.00 94.75 220 ALA A CA 1
ATOM 1703 C C . ALA A 1 220 ? -13.481 2.731 6.181 1.00 94.75 220 ALA A C 1
ATOM 1705 O O . ALA A 1 220 ? -13.716 1.811 5.398 1.00 94.75 220 ALA A O 1
ATOM 1706 N N . SER A 1 221 ? -13.316 3.994 5.780 1.00 94.00 221 SER A N 1
ATOM 1707 C CA . SER A 1 221 ? -13.378 4.415 4.376 1.00 94.00 221 SER A CA 1
ATOM 1708 C C . SER A 1 221 ? -12.177 3.911 3.564 1.00 94.00 221 SER A C 1
ATOM 1710 O O . SER A 1 221 ? -12.334 3.453 2.433 1.00 94.00 221 SER A O 1
ATOM 1712 N N . ALA A 1 222 ? -10.976 3.959 4.148 1.00 94.88 222 ALA A N 1
ATOM 1713 C CA . ALA A 1 222 ? -9.737 3.526 3.504 1.00 94.88 222 ALA A CA 1
ATOM 1714 C C . ALA A 1 222 ? -9.631 1.992 3.367 1.00 94.88 222 ALA A C 1
ATOM 1716 O O . ALA A 1 222 ? -9.134 1.476 2.361 1.00 94.88 222 ALA A O 1
ATOM 1717 N N . CYS A 1 223 ? -10.112 1.255 4.374 1.00 96.12 223 CYS A N 1
ATOM 1718 C CA . CYS A 1 223 ? -10.022 -0.203 4.487 1.00 96.12 223 CYS A CA 1
ATOM 1719 C C . CYS A 1 223 ? -11.411 -0.844 4.715 1.00 96.12 22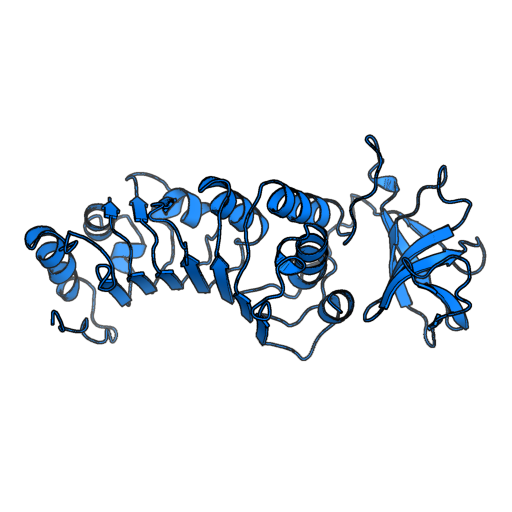3 CYS A C 1
ATOM 1721 O O . CYS A 1 223 ? -11.668 -1.405 5.786 1.00 96.12 223 CYS A O 1
ATOM 1723 N N . PRO A 1 224 ? -12.321 -0.808 3.726 1.00 94.69 224 PRO A N 1
ATOM 1724 C CA . PRO A 1 224 ? -13.700 -1.275 3.892 1.00 94.69 224 PRO A CA 1
ATOM 1725 C C . PRO A 1 224 ? -13.824 -2.796 4.099 1.00 94.69 224 PRO A C 1
ATOM 1727 O O . PRO A 1 224 ? -14.753 -3.253 4.762 1.00 94.69 224 PRO A O 1
ATOM 1730 N N . GLU A 1 225 ? -12.888 -3.595 3.569 1.00 95.56 225 GLU A N 1
ATOM 1731 C CA . GLU A 1 225 ? -12.871 -5.063 3.717 1.00 95.56 225 GLU A CA 1
ATOM 1732 C C . GLU A 1 225 ? -12.229 -5.549 5.033 1.00 95.56 225 GLU A C 1
ATOM 1734 O O . GLU A 1 225 ? -12.105 -6.764 5.250 1.00 95.56 225 GLU A O 1
ATOM 1739 N N . LEU A 1 226 ? -11.814 -4.629 5.913 1.00 96.94 226 LEU A N 1
ATOM 1740 C CA . LEU A 1 226 ? -11.064 -4.970 7.115 1.00 96.94 226 LEU A CA 1
ATOM 1741 C C . LEU A 1 226 ? -11.920 -5.769 8.104 1.00 96.94 226 LEU A C 1
ATOM 1743 O O . LEU A 1 226 ? -13.014 -5.368 8.492 1.00 96.94 226 LEU A O 1
ATOM 1747 N N . LYS A 1 227 ? -11.391 -6.914 8.538 1.00 96.56 227 LYS A N 1
ATOM 1748 C CA . LYS A 1 227 ? -12.018 -7.824 9.508 1.00 96.56 227 LYS A CA 1
ATOM 1749 C C . LYS A 1 227 ? -11.296 -7.812 10.846 1.00 96.56 227 LYS A C 1
ATOM 1751 O O . LYS A 1 227 ? -11.915 -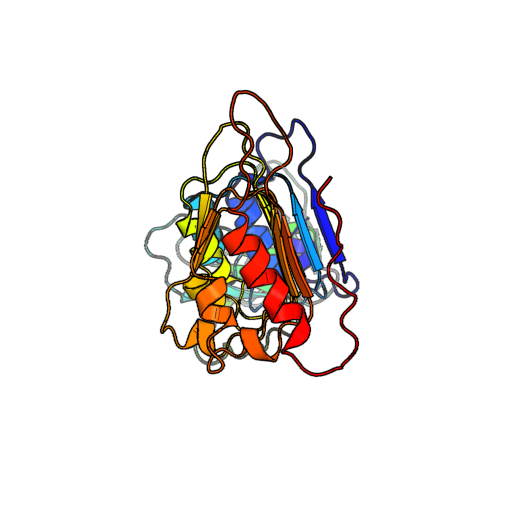8.082 11.873 1.00 96.56 227 LYS A O 1
ATOM 1756 N N . GLU A 1 228 ? -9.996 -7.547 10.835 1.00 97.50 228 GLU A N 1
ATOM 1757 C CA . GLU A 1 228 ? -9.161 -7.525 12.027 1.00 97.50 228 GLU A CA 1
ATOM 1758 C C . GLU A 1 228 ? -8.259 -6.294 12.033 1.00 97.50 228 GLU A C 1
ATOM 1760 O O . GLU A 1 228 ? -7.478 -6.086 11.104 1.00 97.50 228 GLU A O 1
ATOM 1765 N N . LEU A 1 229 ? -8.353 -5.511 13.106 1.00 97.38 229 LEU A N 1
ATOM 1766 C CA . LEU A 1 229 ? -7.536 -4.333 13.347 1.00 97.38 229 LEU A CA 1
ATOM 1767 C C . LEU A 1 229 ? -6.830 -4.458 14.695 1.00 97.38 229 LEU A C 1
ATOM 1769 O O . LEU A 1 229 ? -7.468 -4.658 15.731 1.00 97.38 229 LEU A O 1
ATOM 1773 N N . ARG A 1 230 ? -5.505 -4.322 14.683 1.00 96.00 230 ARG A N 1
ATOM 1774 C CA . ARG A 1 230 ? -4.675 -4.261 15.886 1.00 96.00 230 ARG A CA 1
ATOM 1775 C C . ARG A 1 230 ? -3.891 -2.961 15.899 1.00 96.00 230 ARG A C 1
ATOM 1777 O O . ARG A 1 230 ? -3.161 -2.675 14.956 1.00 96.00 230 ARG A O 1
ATOM 1784 N N . LEU A 1 231 ? -4.036 -2.203 16.970 1.00 93.81 231 LEU A N 1
ATOM 1785 C CA . LEU A 1 231 ? -3.393 -0.924 17.198 1.00 93.81 231 LEU A CA 1
ATOM 1786 C C . LEU A 1 231 ? -2.580 -1.018 18.488 1.00 93.81 231 LEU A C 1
ATOM 1788 O O . LEU A 1 231 ? -3.100 -1.378 19.549 1.00 93.81 231 LEU A O 1
ATOM 1792 N N . HIS A 1 232 ? -1.293 -0.718 18.380 1.00 90.31 232 HIS A N 1
ATOM 1793 C CA . HIS A 1 232 ? -0.355 -0.689 19.492 1.00 90.31 232 HIS A CA 1
ATOM 1794 C C . HIS A 1 232 ? 0.288 0.693 19.572 1.00 90.31 232 HIS A C 1
ATOM 1796 O O . HIS A 1 232 ? 0.936 1.112 18.611 1.00 90.31 232 HIS A O 1
ATOM 1802 N N . ASP A 1 233 ? 0.083 1.364 20.706 1.00 86.62 233 ASP A N 1
ATOM 1803 C CA . ASP A 1 233 ? 0.548 2.722 21.008 1.00 86.62 233 ASP A CA 1
ATOM 1804 C C . ASP A 1 233 ? -0.091 3.808 20.114 1.00 86.62 233 ASP A C 1
ATOM 1806 O O . ASP A 1 233 ? 0.547 4.787 19.740 1.00 86.62 233 ASP A O 1
ATOM 1810 N N . TRP A 1 234 ? -1.380 3.635 19.787 1.00 88.12 234 TRP A N 1
ATOM 1811 C CA . TRP A 1 234 ? -2.202 4.627 19.077 1.00 88.12 234 TRP A CA 1
ATOM 1812 C C . TRP A 1 234 ? -3.347 5.112 19.954 1.00 88.12 234 TRP A C 1
ATOM 1814 O O . TRP A 1 234 ? -4.041 4.299 20.571 1.00 88.12 234 TRP A O 1
ATOM 1824 N N . ASN A 1 235 ? -3.591 6.418 19.937 1.00 88.38 235 ASN A N 1
ATOM 1825 C CA . ASN A 1 235 ? -4.878 6.962 20.341 1.00 88.38 235 ASN A CA 1
ATOM 1826 C C . ASN A 1 235 ? -5.899 6.719 19.232 1.00 88.38 235 ASN A C 1
ATOM 1828 O O . ASN A 1 235 ? -5.557 6.637 18.050 1.00 88.38 235 ASN A O 1
ATOM 1832 N N . VAL A 1 236 ? -7.157 6.583 19.624 1.00 90.38 236 VAL A N 1
ATOM 1833 C CA . VAL A 1 236 ? -8.247 6.248 18.715 1.00 90.38 236 VAL A CA 1
ATOM 1834 C C . VAL A 1 236 ? -9.378 7.235 18.917 1.00 90.38 236 VAL A C 1
ATOM 1836 O O . VAL A 1 236 ? -9.788 7.477 20.050 1.00 90.38 236 VAL A O 1
ATOM 1839 N N . THR A 1 237 ? -9.891 7.772 17.815 1.00 91.38 237 THR A N 1
ATOM 1840 C CA . THR A 1 237 ? -11.081 8.622 17.812 1.00 91.38 237 THR A CA 1
ATOM 1841 C C . THR A 1 237 ? -12.136 8.053 16.876 1.00 91.38 237 THR A C 1
ATOM 1843 O O . THR A 1 237 ? -11.833 7.519 15.803 1.00 91.38 237 THR A O 1
ATOM 1846 N N . MET A 1 238 ? -13.396 8.160 17.291 1.00 88.75 238 MET A N 1
ATOM 1847 C CA . MET A 1 238 ? -14.553 7.744 16.512 1.00 88.75 238 MET A CA 1
ATOM 1848 C C . MET A 1 238 ? -15.653 8.795 16.671 1.00 88.75 238 MET A C 1
ATOM 1850 O O . MET A 1 238 ? -16.106 9.070 17.772 1.00 88.75 238 MET A O 1
ATOM 1854 N N . GLN A 1 239 ? -16.094 9.399 15.573 1.00 83.06 239 GLN A N 1
ATOM 1855 C CA . GLN A 1 239 ? -17.275 10.255 15.556 1.00 83.06 239 GLN A CA 1
ATOM 1856 C C . GLN A 1 239 ? -18.509 9.478 15.104 1.00 83.06 239 GLN A C 1
ATOM 1858 O O . GLN A 1 239 ? -18.448 8.638 14.205 1.00 83.06 239 GLN A O 1
ATOM 1863 N N . ASN A 1 240 ? -19.652 9.792 15.706 1.00 73.56 240 ASN A N 1
ATOM 1864 C CA . ASN A 1 240 ? -20.914 9.187 15.319 1.00 73.56 240 ASN A CA 1
ATOM 1865 C C . ASN A 1 240 ? -21.423 9.734 13.978 1.00 73.56 240 ASN A C 1
ATOM 1867 O O . ASN A 1 240 ? -21.342 10.928 13.707 1.00 73.56 240 ASN A O 1
ATOM 1871 N N . GLY A 1 241 ? -22.030 8.862 13.170 1.00 71.94 241 GLY A N 1
ATOM 1872 C CA . GLY A 1 241 ? -22.838 9.262 12.017 1.00 71.94 241 GLY A CA 1
ATOM 1873 C C . GLY A 1 241 ? -22.215 9.049 10.639 1.00 71.94 241 GLY A C 1
ATOM 1874 O O . GLY A 1 241 ? -22.898 9.305 9.651 1.00 71.94 241 GLY A O 1
ATOM 1875 N N . THR A 1 242 ? -20.984 8.540 10.529 1.00 83.50 242 THR A N 1
ATOM 1876 C CA . THR A 1 242 ? -20.413 8.236 9.207 1.00 83.50 242 THR A CA 1
ATOM 1877 C C . THR A 1 242 ? -20.933 6.904 8.659 1.00 83.50 242 THR A C 1
ATOM 1879 O O . THR A 1 242 ? -20.972 5.885 9.353 1.00 83.50 242 THR A O 1
ATOM 1882 N N . GLU A 1 243 ? -21.337 6.893 7.387 1.00 88.62 243 GLU A N 1
ATOM 1883 C CA . GLU A 1 243 ? -21.843 5.683 6.727 1.00 88.62 243 GLU A CA 1
ATOM 1884 C C . GLU A 1 243 ? -20.772 4.588 6.650 1.00 88.62 243 GLU A C 1
ATOM 1886 O O . GLU A 1 243 ? -21.059 3.422 6.922 1.00 88.62 243 GLU A O 1
ATOM 1891 N N . ALA A 1 244 ? -19.520 4.971 6.373 1.00 90.31 244 ALA A N 1
ATOM 1892 C CA . ALA A 1 244 ? -18.395 4.044 6.298 1.00 90.31 244 ALA A CA 1
ATOM 1893 C C . ALA A 1 244 ? -18.205 3.267 7.606 1.00 90.31 244 ALA A C 1
ATOM 1895 O O . ALA A 1 244 ? -18.070 2.044 7.570 1.00 90.31 244 ALA A O 1
ATOM 1896 N N . LEU A 1 245 ? -18.256 3.949 8.759 1.00 90.38 245 LEU A N 1
ATOM 1897 C CA . LEU A 1 245 ? -18.144 3.292 10.059 1.00 90.38 245 LEU A CA 1
ATOM 1898 C C . LEU A 1 245 ? -19.368 2.411 10.355 1.00 90.38 245 LEU A C 1
ATOM 1900 O O . LEU A 1 245 ? -19.212 1.308 10.880 1.00 90.38 245 LEU A O 1
ATOM 1904 N N . ARG A 1 246 ? -20.578 2.847 9.968 1.00 91.00 246 ARG A N 1
ATOM 1905 C CA . ARG A 1 246 ? -21.822 2.072 10.147 1.00 91.00 246 ARG A CA 1
ATOM 1906 C C . ARG A 1 246 ? -21.787 0.721 9.446 1.00 91.00 246 ARG A C 1
ATOM 1908 O O . ARG A 1 246 ? -22.235 -0.265 10.024 1.00 91.00 246 ARG A O 1
ATOM 1915 N N . VAL A 1 247 ? -21.247 0.644 8.232 1.00 92.81 247 VAL A N 1
ATOM 1916 C CA . VAL A 1 247 ? -21.198 -0.613 7.460 1.00 92.81 247 VAL A CA 1
ATOM 1917 C C . VAL A 1 247 ? -19.918 -1.425 7.685 1.00 92.81 247 VAL A C 1
ATOM 1919 O O . VAL A 1 247 ? -19.785 -2.530 7.144 1.00 92.81 247 VAL A O 1
ATOM 1922 N N . TRP A 1 248 ? -18.978 -0.909 8.482 1.00 93.75 248 TRP A N 1
ATOM 1923 C CA . TRP A 1 248 ? -17.650 -1.495 8.621 1.00 93.75 248 TRP A CA 1
ATOM 1924 C C . TRP A 1 248 ? -17.690 -2.881 9.273 1.00 93.75 248 TRP A C 1
ATOM 1926 O O . TRP A 1 248 ? -18.217 -3.074 10.368 1.00 93.75 248 TRP A O 1
ATOM 1936 N N . GLY A 1 249 ? -17.133 -3.875 8.579 1.00 91.12 249 GLY A N 1
ATOM 1937 C CA . GLY A 1 249 ? -17.249 -5.297 8.919 1.00 91.12 249 GLY A CA 1
ATOM 1938 C C . GLY A 1 249 ? -16.183 -5.838 9.873 1.00 91.12 249 GLY A C 1
ATOM 1939 O O . GLY A 1 249 ? -15.828 -7.017 9.766 1.00 91.12 249 GLY A O 1
ATOM 1940 N N . VAL A 1 250 ? -15.645 -5.006 10.770 1.00 93.69 250 VAL A N 1
ATOM 1941 C CA . VAL A 1 250 ? -14.587 -5.422 11.701 1.00 93.69 250 VAL A CA 1
ATOM 1942 C C . VAL A 1 250 ? -15.143 -6.403 12.727 1.00 93.69 250 VAL A C 1
ATOM 1944 O O . VAL A 1 250 ? -16.103 -6.127 13.439 1.00 93.69 250 VAL A O 1
ATOM 1947 N N . LYS A 1 251 ? -14.491 -7.563 12.820 1.00 92.81 251 LYS A N 1
ATOM 1948 C CA . LYS A 1 251 ? -14.833 -8.654 13.742 1.00 92.81 251 LYS A CA 1
ATOM 1949 C C . LYS A 1 251 ? -13.875 -8.750 14.917 1.00 92.81 251 LYS A C 1
ATOM 1951 O O . LYS A 1 251 ? -14.228 -9.329 15.941 1.00 92.81 251 LYS A O 1
ATOM 1956 N N . LYS A 1 252 ? -12.658 -8.232 14.770 1.00 93.56 252 LYS A N 1
ATOM 1957 C CA . LYS A 1 252 ? -11.646 -8.231 15.824 1.00 93.56 252 LYS A CA 1
ATOM 1958 C C . LYS A 1 252 ? -11.001 -6.861 15.917 1.00 93.56 252 LYS A C 1
ATOM 1960 O O . LYS A 1 252 ? -10.396 -6.411 14.946 1.00 93.56 252 LYS A O 1
ATOM 1965 N N . LEU A 1 253 ? -11.102 -6.240 17.082 1.00 92.75 253 LEU A N 1
ATOM 1966 C CA . LEU A 1 253 ? -10.488 -4.956 17.378 1.00 92.75 253 LEU A CA 1
ATOM 1967 C C . LEU A 1 253 ? -9.611 -5.102 18.618 1.00 92.75 253 LEU A C 1
ATOM 1969 O O . LEU A 1 253 ? -10.081 -5.498 19.682 1.00 92.75 253 LEU A O 1
ATOM 1973 N N . SER A 1 254 ? -8.325 -4.803 18.475 1.00 91.62 254 SER A N 1
ATOM 1974 C CA . SER A 1 254 ? -7.372 -4.781 19.580 1.00 91.62 254 SER A CA 1
ATOM 1975 C C . SER A 1 254 ? -6.711 -3.416 19.633 1.00 91.62 254 SER A C 1
ATOM 1977 O O . SER A 1 254 ? -6.009 -3.051 18.699 1.00 91.62 254 SER A O 1
ATOM 1979 N N . ILE A 1 255 ? -6.895 -2.688 20.724 1.00 89.38 255 ILE A N 1
ATOM 1980 C CA . ILE A 1 255 ? -6.267 -1.399 20.993 1.00 89.38 255 ILE A CA 1
ATOM 1981 C C . ILE A 1 255 ? -5.464 -1.556 22.277 1.00 89.38 255 ILE A C 1
ATOM 1983 O O . ILE A 1 255 ? -5.989 -1.944 23.320 1.00 89.38 255 ILE A O 1
ATOM 1987 N N . SER A 1 256 ? -4.167 -1.303 22.207 1.00 85.44 256 SER A N 1
ATOM 1988 C CA . SER A 1 256 ? -3.289 -1.423 23.367 1.00 85.44 256 SER A CA 1
ATOM 1989 C C . SER A 1 256 ? -2.228 -0.343 23.365 1.00 85.44 256 SER A C 1
ATOM 1991 O O . SER A 1 256 ? -1.860 0.133 22.297 1.00 85.44 256 SER A O 1
ATOM 1993 N N . GLY A 1 257 ? -1.747 0.072 24.535 1.00 75.25 257 GLY A N 1
ATOM 1994 C CA . GLY A 1 257 ? -0.672 1.071 24.618 1.00 75.25 257 GLY A CA 1
ATOM 1995 C C . GLY A 1 257 ? -1.102 2.513 24.314 1.00 75.25 257 GLY A C 1
ATOM 1996 O O . GLY A 1 257 ? -0.393 3.454 24.661 1.00 75.25 257 GLY A O 1
ATOM 1997 N N . GLY A 1 258 ? -2.282 2.696 23.717 1.00 76.12 258 GLY A N 1
ATOM 1998 C CA . GLY A 1 258 ? -2.926 3.991 23.548 1.00 76.12 258 GLY A CA 1
ATOM 1999 C C . GLY A 1 258 ? -3.309 4.623 24.883 1.00 76.12 258 GLY A C 1
ATOM 2000 O O . GLY A 1 258 ? -3.538 3.930 25.880 1.00 76.12 258 GLY A O 1
ATOM 2001 N N . GLN A 1 259 ? -3.379 5.950 24.883 1.00 74.69 259 GLN A N 1
ATOM 2002 C CA . 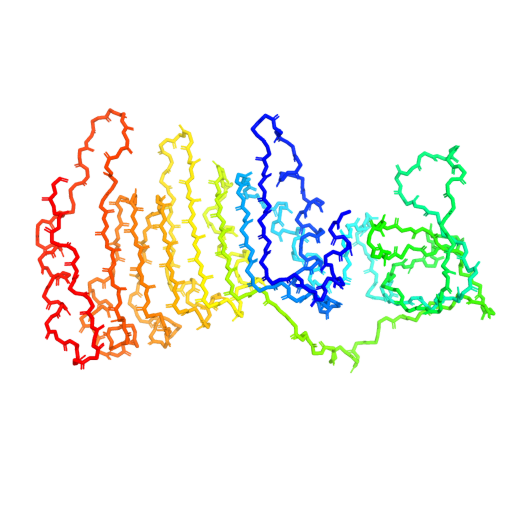GLN A 1 259 ? -3.765 6.756 26.039 1.00 74.69 259 GLN A CA 1
ATOM 2003 C C . GLN A 1 259 ? -5.252 7.119 26.018 1.00 74.69 259 GLN A C 1
ATOM 2005 O O . GLN A 1 259 ? -5.845 7.322 27.072 1.00 74.69 259 GLN A O 1
ATOM 2010 N N . MET A 1 260 ? -5.852 7.175 24.826 1.00 79.50 260 MET A N 1
ATOM 2011 C CA . MET A 1 260 ? -7.230 7.610 24.622 1.00 79.50 260 MET A CA 1
ATOM 2012 C C . MET A 1 260 ? -7.939 6.740 23.584 1.00 79.50 260 MET A C 1
ATOM 2014 O O . MET A 1 260 ? -7.379 6.448 22.524 1.00 79.50 260 MET A O 1
ATOM 2018 N N . VAL A 1 261 ? -9.176 6.352 23.893 1.00 85.44 261 VAL A N 1
ATOM 2019 C CA . VAL A 1 261 ? -10.097 5.675 22.974 1.00 85.44 261 VAL A CA 1
ATOM 2020 C C . VAL A 1 261 ? -11.453 6.359 23.097 1.00 85.44 261 VAL A C 1
ATOM 2022 O O . VAL A 1 261 ? -12.196 6.097 24.038 1.00 85.44 261 VAL A O 1
ATOM 2025 N N . ASP A 1 262 ? -11.740 7.253 22.160 1.00 87.31 262 ASP A N 1
ATOM 2026 C CA . ASP A 1 262 ? -12.923 8.112 22.170 1.00 87.31 262 ASP A CA 1
ATOM 2027 C C . ASP A 1 262 ? -13.975 7.626 21.159 1.00 87.31 262 ASP A C 1
ATOM 2029 O O . ASP A 1 262 ? -13.626 7.215 20.048 1.00 87.31 262 ASP A O 1
ATOM 2033 N N . GLY A 1 263 ? -15.253 7.649 21.546 1.00 85.31 263 GLY A N 1
ATOM 2034 C CA . GLY A 1 263 ? -16.391 7.281 20.693 1.00 85.31 263 GLY A CA 1
ATOM 2035 C C . GLY A 1 263 ? -16.666 5.779 20.512 1.00 85.31 263 GLY A C 1
ATOM 2036 O O . GLY A 1 263 ? -17.583 5.390 19.781 1.00 85.31 263 GLY A O 1
ATOM 2037 N N . LEU A 1 264 ? -15.849 4.901 21.110 1.00 86.81 264 LEU A N 1
ATOM 2038 C CA . LEU A 1 264 ? -16.006 3.448 20.961 1.00 86.81 264 LEU A CA 1
ATOM 2039 C C . LEU A 1 264 ? -17.259 2.931 21.678 1.00 86.81 264 LEU A C 1
ATOM 2041 O O . LEU A 1 264 ? -17.929 2.040 21.161 1.00 86.81 264 LEU A O 1
ATOM 2045 N N . GLU A 1 265 ? -17.566 3.471 22.855 1.00 83.19 265 GLU A N 1
ATOM 2046 C CA . GLU A 1 265 ? -18.720 3.057 23.653 1.00 83.19 265 GLU A CA 1
ATOM 2047 C C . GLU A 1 265 ? -20.028 3.339 22.908 1.00 83.19 265 GLU A C 1
ATOM 2049 O O . GLU A 1 265 ? -20.843 2.439 22.707 1.00 83.19 265 GLU A O 1
ATOM 2054 N N . GLU A 1 266 ? -20.185 4.554 22.392 1.00 85.50 266 GLU A N 1
ATOM 2055 C CA . GLU A 1 266 ? -21.366 4.988 21.653 1.00 85.50 266 GLU A CA 1
ATOM 2056 C C . GLU A 1 266 ? -21.561 4.174 20.367 1.00 85.50 266 GLU A C 1
ATOM 2058 O O . GLU A 1 266 ? -22.687 3.834 19.995 1.00 85.50 266 GLU A O 1
ATOM 2063 N N . CYS A 1 267 ? -20.461 3.815 19.697 1.00 85.38 267 CYS A N 1
ATOM 2064 C CA . CYS A 1 267 ? -20.476 2.959 18.513 1.00 85.38 267 CYS A CA 1
ATOM 2065 C C . CYS A 1 267 ? -20.953 1.531 18.837 1.00 85.38 267 CYS A C 1
ATOM 2067 O O . CYS A 1 267 ? -21.684 0.927 18.050 1.00 85.38 267 CYS A O 1
ATOM 2069 N N . LEU A 1 268 ? -20.569 0.988 19.998 1.00 85.56 268 LEU A N 1
ATOM 2070 C CA . LEU A 1 268 ? -20.966 -0.354 20.437 1.00 85.56 268 LEU A CA 1
ATOM 2071 C C . LEU A 1 268 ? -22.389 -0.403 21.010 1.00 85.56 268 LEU A C 1
ATOM 2073 O O . LEU A 1 268 ? -23.056 -1.426 20.861 1.00 85.56 268 LEU A O 1
ATOM 2077 N N . GLN A 1 269 ? -22.868 0.684 21.617 1.00 85.19 269 GLN A N 1
ATOM 2078 C CA . GLN A 1 269 ? -24.247 0.807 22.100 1.00 85.19 269 GLN A CA 1
ATOM 2079 C C . GLN A 1 269 ? -25.252 0.998 20.966 1.00 85.19 269 GLN A C 1
ATOM 2081 O O . GLN A 1 269 ? -26.400 0.569 21.078 1.00 85.19 269 GLN A O 1
ATOM 2086 N N . ASN A 1 270 ? -24.843 1.624 19.862 1.00 85.56 270 ASN A N 1
ATOM 2087 C CA . ASN A 1 270 ? -25.748 1.885 18.757 1.00 85.56 270 ASN A CA 1
ATOM 2088 C C . ASN A 1 270 ? -25.879 0.646 17.832 1.00 85.56 270 ASN A C 1
ATOM 2090 O O . ASN A 1 270 ? -24.917 0.239 17.164 1.00 85.56 270 ASN A O 1
ATOM 2094 N N . PRO A 1 271 ? -27.082 0.041 17.737 1.00 85.00 271 PRO A N 1
ATOM 2095 C CA . PRO A 1 271 ? -27.310 -1.163 16.953 1.00 85.00 271 PRO A CA 1
ATOM 2096 C C . PRO A 1 271 ? -27.284 -0.921 15.447 1.00 85.00 271 PRO A C 1
ATOM 2098 O O . PRO A 1 271 ? -27.289 -1.908 14.724 1.00 85.00 271 PRO A O 1
ATOM 2101 N N . ASP A 1 272 ? -27.249 0.321 14.954 1.00 87.69 272 ASP A N 1
ATOM 2102 C CA . ASP A 1 272 ? -27.129 0.624 13.523 1.00 87.69 272 ASP A CA 1
ATOM 2103 C C . ASP A 1 272 ? -25.732 0.284 12.995 1.00 87.69 272 ASP A C 1
ATOM 2105 O O . ASP A 1 272 ? -25.581 -0.160 11.849 1.00 87.69 272 ASP A O 1
ATOM 2109 N N . TYR A 1 273 ? -24.703 0.402 13.839 1.00 88.19 273 TYR A N 1
ATOM 2110 C CA . TYR A 1 273 ? -23.342 0.036 13.466 1.00 88.19 273 TYR A CA 1
ATOM 2111 C C . TYR A 1 273 ? -23.205 -1.475 13.338 1.00 88.19 273 TYR A C 1
ATOM 2113 O O . TYR A 1 273 ? -23.537 -2.252 14.225 1.00 88.19 273 TYR A O 1
ATOM 2121 N N . ARG A 1 274 ? -22.647 -1.925 12.222 1.00 89.12 274 ARG A N 1
ATOM 2122 C CA . ARG A 1 274 ? -22.352 -3.338 11.997 1.00 89.12 274 ARG A CA 1
ATOM 2123 C C . ARG A 1 274 ? -21.363 -3.885 13.025 1.00 89.12 274 ARG A C 1
ATOM 2125 O O . ARG A 1 274 ? -21.499 -5.037 13.429 1.00 89.12 274 ARG A O 1
ATOM 2132 N N . MET A 1 275 ? -20.410 -3.059 13.467 1.00 86.12 275 MET A N 1
ATOM 2133 C CA . MET A 1 275 ? -19.430 -3.435 14.485 1.00 86.12 275 MET A CA 1
ATOM 2134 C C . MET A 1 275 ? -20.098 -3.827 15.807 1.00 86.12 275 MET A C 1
ATOM 2136 O O . MET A 1 275 ? -19.688 -4.831 16.376 1.00 86.12 275 MET A O 1
ATOM 2140 N N . SER A 1 276 ? -21.147 -3.134 16.270 1.00 86.12 276 SER A N 1
ATOM 2141 C CA . SER A 1 276 ? -21.826 -3.535 17.513 1.00 86.12 276 SER A CA 1
ATOM 2142 C C . SER A 1 276 ? -22.348 -4.971 17.404 1.00 86.12 276 SER A C 1
ATOM 2144 O O . SER A 1 276 ? -22.073 -5.804 18.261 1.00 86.12 276 SER A O 1
ATOM 2146 N N . ARG A 1 277 ? -22.968 -5.322 16.272 1.00 85.88 277 ARG A N 1
ATOM 2147 C CA . ARG A 1 277 ? -23.590 -6.638 16.049 1.00 85.88 277 ARG A CA 1
ATOM 2148 C C . ARG A 1 277 ? -22.609 -7.768 15.712 1.00 85.88 277 ARG A C 1
ATOM 2150 O O . ARG A 1 277 ? -22.856 -8.916 16.075 1.00 85.88 277 ARG A O 1
ATOM 2157 N N . GLU A 1 278 ? -21.534 -7.480 14.976 1.00 87.75 278 GLU A N 1
ATOM 2158 C CA . GLU A 1 278 ? -20.635 -8.501 14.406 1.00 87.75 278 GLU A CA 1
ATOM 2159 C C . GLU A 1 278 ? -19.263 -8.605 15.083 1.00 87.75 278 GLU A C 1
ATOM 2161 O O . GLU A 1 278 ? -18.516 -9.547 14.788 1.00 87.75 278 GLU A O 1
ATOM 2166 N N . LEU A 1 279 ? -18.904 -7.682 15.981 1.00 87.50 279 LEU A N 1
ATOM 2167 C CA . LEU A 1 279 ? -17.617 -7.730 16.668 1.00 87.50 279 LEU A CA 1
ATOM 2168 C C . LEU A 1 279 ? -17.540 -8.987 17.541 1.00 87.50 279 LEU A C 1
ATOM 2170 O O . LEU A 1 279 ? -18.301 -9.163 18.490 1.00 87.50 279 LEU A O 1
ATOM 2174 N N . VAL A 1 280 ? -16.603 -9.875 17.217 1.00 87.81 280 VAL A N 1
ATOM 2175 C CA . VAL A 1 280 ? -16.367 -11.154 17.900 1.00 87.81 280 VAL A CA 1
ATOM 2176 C C . VAL A 1 280 ? -15.389 -10.979 19.060 1.00 87.81 280 VAL A C 1
ATOM 2178 O O . VAL A 1 280 ? -15.570 -11.571 20.121 1.00 87.81 280 VAL A O 1
ATOM 2181 N N . GLU A 1 281 ? -14.355 -10.164 18.866 1.00 86.44 281 GLU A N 1
ATOM 2182 C CA . GLU A 1 281 ? -13.272 -9.967 19.827 1.00 86.44 281 GLU A CA 1
ATOM 2183 C C . GLU A 1 281 ? -12.964 -8.476 19.977 1.00 86.44 281 GLU A C 1
ATOM 2185 O O . GLU A 1 281 ? -12.627 -7.810 18.999 1.00 86.44 281 GLU A O 1
ATOM 2190 N N . LEU A 1 282 ? -13.043 -7.974 21.210 1.00 87.56 282 LEU A N 1
ATOM 2191 C CA . LEU A 1 282 ? -12.618 -6.628 21.576 1.00 87.56 282 LEU A CA 1
ATOM 2192 C C . LEU A 1 282 ? -11.545 -6.724 22.655 1.00 87.56 282 LEU A C 1
ATOM 2194 O O . LEU A 1 282 ? -11.764 -7.325 23.699 1.00 87.56 282 LEU A O 1
ATOM 2198 N N . LYS A 1 283 ? -10.383 -6.127 22.431 1.00 85.12 283 LYS A N 1
ATOM 2199 C CA . LYS A 1 283 ? -9.340 -6.002 23.447 1.00 85.12 283 LYS A CA 1
ATOM 2200 C C . LYS A 1 283 ? -8.961 -4.544 23.553 1.00 85.12 283 LYS A C 1
ATOM 2202 O O . LYS A 1 283 ? -8.474 -3.977 22.586 1.00 85.12 283 LYS A O 1
ATOM 2207 N N . VAL A 1 284 ? -9.166 -3.959 24.723 1.00 83.69 284 VAL A N 1
ATOM 2208 C CA . VAL A 1 284 ? -8.707 -2.607 25.033 1.00 83.69 284 VAL A CA 1
ATOM 2209 C C . VAL A 1 284 ? -7.849 -2.710 26.282 1.00 83.69 284 VAL A C 1
ATOM 2211 O O . VAL A 1 284 ? -8.302 -3.225 27.303 1.00 83.69 284 VAL A O 1
ATOM 2214 N N . SER A 1 285 ? -6.587 -2.305 26.192 1.00 77.25 285 SER A N 1
ATOM 2215 C CA . SER A 1 285 ? -5.672 -2.349 27.333 1.00 77.25 285 SER A CA 1
ATOM 2216 C C . SER A 1 285 ? -4.829 -1.080 27.407 1.00 77.25 285 SER A C 1
ATOM 2218 O O . SER A 1 285 ? -4.190 -0.734 26.411 1.00 77.25 285 SER A O 1
ATOM 2220 N N . PRO A 1 286 ? -4.764 -0.410 28.566 1.00 67.25 286 PRO A N 1
ATOM 2221 C CA . PRO A 1 286 ? -3.962 0.796 28.701 1.00 67.25 286 PRO A CA 1
ATOM 2222 C C . PRO A 1 286 ? -2.472 0.472 28.579 1.00 67.25 286 PRO A C 1
ATOM 2224 O O . PRO A 1 286 ? -2.053 -0.682 28.748 1.00 67.25 286 PRO A O 1
ATOM 2227 N N . ASN A 1 287 ? -1.663 1.490 28.292 1.00 63.31 287 ASN A N 1
ATOM 2228 C CA . ASN A 1 287 ? -0.216 1.327 28.276 1.00 63.31 287 ASN A CA 1
ATOM 2229 C C . ASN A 1 287 ? 0.309 0.926 29.661 1.00 63.31 287 ASN A C 1
ATOM 2231 O O . ASN A 1 287 ? 0.009 1.579 30.658 1.00 63.31 287 ASN A O 1
ATOM 2235 N N . ARG A 1 288 ? 1.097 -0.153 29.724 1.00 52.94 288 ARG A N 1
ATOM 2236 C CA . ARG A 1 288 ? 1.686 -0.659 30.974 1.00 52.94 288 ARG A CA 1
ATOM 2237 C C . ARG A 1 288 ? 3.160 -0.251 31.164 1.00 52.94 288 ARG A C 1
ATOM 2239 O O . ARG A 1 288 ? 3.736 -0.611 32.185 1.00 52.94 288 ARG A O 1
ATOM 2246 N N . ILE A 1 289 ? 3.801 0.446 30.212 1.00 50.09 289 ILE A N 1
ATOM 2247 C CA . ILE A 1 289 ? 5.272 0.646 30.160 1.00 50.09 289 ILE A CA 1
ATOM 2248 C C . ILE A 1 289 ? 5.603 1.986 29.444 1.00 50.09 289 ILE A C 1
ATOM 2250 O O . ILE A 1 289 ? 5.127 2.159 28.338 1.00 50.09 289 ILE A O 1
ATOM 2254 N N . PHE A 1 290 ? 6.438 2.954 29.871 1.00 52.78 290 PHE A N 1
ATOM 2255 C CA . PHE A 1 290 ? 7.225 3.254 31.083 1.00 52.78 290 PHE A CA 1
ATOM 2256 C C . PHE A 1 290 ? 7.816 4.692 30.973 1.00 52.78 290 PHE A C 1
ATOM 2258 O O . PHE A 1 290 ? 7.996 5.192 29.870 1.00 52.78 290 PHE A O 1
ATOM 2265 N N . ARG A 1 291 ? 8.307 5.218 32.113 1.00 42.06 291 ARG A N 1
ATOM 2266 C CA . ARG A 1 291 ? 9.182 6.401 32.342 1.00 42.06 291 ARG A CA 1
ATOM 2267 C C . ARG A 1 291 ? 8.463 7.734 32.600 1.00 42.06 291 ARG A C 1
ATOM 2269 O O . ARG A 1 291 ? 8.296 8.554 31.725 1.00 42.06 291 ARG A O 1
ATOM 2276 N N . HIS A 1 292 ? 8.219 7.967 33.891 1.00 42.38 292 HIS A N 1
ATOM 2277 C CA . HIS A 1 292 ? 7.932 9.266 34.517 1.00 42.38 292 HIS A CA 1
ATOM 2278 C C . HIS A 1 292 ? 6.442 9.664 34.507 1.00 42.38 292 HIS A C 1
ATOM 2280 O O . HIS A 1 292 ? 5.953 10.367 33.643 1.00 42.38 292 HIS A O 1
ATOM 2286 N N . HIS A 1 293 ? 5.762 9.261 35.586 1.00 42.66 293 HIS A N 1
ATOM 2287 C CA . HIS A 1 293 ? 4.597 9.945 36.162 1.00 42.66 293 HIS A CA 1
ATOM 2288 C C . HIS A 1 293 ? 3.318 10.036 35.309 1.00 42.66 293 HIS A C 1
ATOM 2290 O O . HIS A 1 293 ? 2.903 11.125 34.932 1.00 42.66 293 HIS A O 1
ATOM 2296 N N . ARG A 1 294 ? 2.619 8.903 35.143 1.00 43.62 294 ARG A N 1
ATOM 2297 C CA . ARG A 1 294 ? 1.175 8.711 35.439 1.00 43.62 294 ARG A CA 1
ATOM 2298 C C . ARG A 1 294 ? 0.730 7.339 34.921 1.00 43.62 294 ARG A C 1
ATOM 2300 O O . ARG A 1 294 ? 0.973 6.999 33.770 1.00 43.62 294 ARG A O 1
ATOM 2307 N N . LEU A 1 295 ? 0.085 6.543 35.776 1.00 48.88 295 LEU A N 1
ATOM 2308 C CA . LEU A 1 295 ? -0.674 5.375 35.325 1.00 48.88 295 LEU A CA 1
ATOM 2309 C C . LEU A 1 295 ? -1.879 5.905 34.550 1.00 48.88 295 LEU A C 1
ATOM 2311 O O . LEU A 1 295 ? -2.725 6.580 35.131 1.00 48.88 295 LEU A O 1
ATOM 2315 N N . ILE A 1 296 ? -1.947 5.625 33.252 1.00 52.53 296 ILE A N 1
ATOM 2316 C CA . ILE A 1 296 ? -3.166 5.875 32.488 1.00 52.53 296 ILE A CA 1
ATOM 2317 C C . ILE A 1 296 ? -4.083 4.699 32.783 1.00 52.53 296 ILE A C 1
ATOM 2319 O O . ILE A 1 296 ? -3.878 3.582 32.310 1.00 52.53 296 ILE A O 1
ATOM 2323 N N . ILE A 1 297 ? -5.041 4.946 33.662 1.00 57.38 297 ILE A N 1
ATOM 2324 C CA . ILE A 1 297 ? -6.083 4.002 34.030 1.00 57.38 297 ILE A CA 1
ATOM 2325 C C . ILE A 1 297 ? -7.320 4.497 33.293 1.00 57.38 297 ILE A C 1
ATOM 2327 O O . ILE A 1 297 ? -7.723 5.640 33.492 1.00 57.38 297 ILE A O 1
ATOM 2331 N N . PHE A 1 298 ? -7.891 3.670 32.414 1.00 62.72 298 PHE A N 1
ATOM 2332 C CA . PHE A 1 298 ? -9.226 3.955 31.893 1.00 62.72 298 PHE A CA 1
ATOM 2333 C C . PHE A 1 298 ? -10.180 4.106 33.071 1.00 62.72 298 PHE A C 1
ATOM 2335 O O . PHE A 1 298 ? -10.107 3.313 34.014 1.00 62.72 298 PHE A O 1
ATOM 2342 N N . GLU A 1 299 ? -11.060 5.102 33.021 1.00 63.41 299 GLU A N 1
ATOM 2343 C CA . GLU A 1 299 ? -12.018 5.308 34.100 1.00 63.41 299 GLU A CA 1
ATOM 2344 C C . GLU A 1 299 ? -12.802 4.008 34.361 1.00 63.41 299 GLU A C 1
ATOM 2346 O O . GLU A 1 299 ? -13.200 3.324 33.409 1.00 63.41 299 GLU A O 1
ATOM 2351 N N . PRO A 1 300 ? -13.002 3.605 35.631 1.00 64.31 300 PRO A N 1
ATOM 2352 C CA . PRO A 1 300 ? -13.682 2.351 35.952 1.00 64.31 300 PRO A CA 1
ATOM 2353 C C . PRO A 1 300 ? -15.069 2.231 35.311 1.00 64.31 300 PRO A C 1
ATOM 2355 O O . PRO A 1 300 ? -15.489 1.127 34.965 1.00 64.31 300 PRO A O 1
ATOM 2358 N N . GLU A 1 301 ? -15.758 3.357 35.127 1.00 65.69 301 GLU A N 1
ATOM 2359 C CA . GLU A 1 301 ? -17.061 3.450 34.463 1.00 65.69 301 GLU A CA 1
ATOM 2360 C C . GLU A 1 301 ? -16.964 3.070 32.982 1.00 65.69 301 GLU A C 1
ATOM 2362 O O . GLU A 1 301 ? -17.690 2.182 32.538 1.00 65.69 301 GLU A O 1
ATOM 2367 N N . TYR A 1 302 ? -15.978 3.614 32.263 1.00 68.00 302 TYR A N 1
ATOM 2368 C CA . TYR A 1 302 ? -15.687 3.263 30.870 1.00 68.00 302 TYR A CA 1
ATOM 2369 C C . TYR A 1 302 ? -15.362 1.771 30.707 1.00 68.00 302 TYR A C 1
ATOM 2371 O O . TYR A 1 302 ? -15.906 1.078 29.845 1.00 68.00 302 TYR A O 1
ATOM 2379 N N . VAL A 1 303 ? -14.517 1.224 31.590 1.00 68.31 303 VAL A N 1
ATOM 2380 C CA . VAL A 1 303 ? -14.202 -0.216 31.583 1.00 68.31 303 VAL A CA 1
ATOM 2381 C C . VAL A 1 303 ? -15.454 -1.049 31.858 1.00 68.31 303 VAL A C 1
ATOM 2383 O O . VAL A 1 303 ? -15.662 -2.082 31.221 1.00 68.31 303 VAL A O 1
ATOM 2386 N N . THR A 1 304 ? -16.296 -0.614 32.794 1.00 67.56 304 THR A N 1
ATOM 2387 C CA . THR A 1 304 ? -17.538 -1.311 33.142 1.00 67.56 304 THR A CA 1
ATOM 2388 C C . THR A 1 304 ? -18.522 -1.299 31.977 1.00 67.56 304 THR A C 1
ATOM 2390 O O . THR A 1 304 ? -19.081 -2.352 31.673 1.00 67.56 304 THR A O 1
ATOM 2393 N N . SER A 1 305 ? -18.679 -0.167 31.287 1.00 69.25 305 SER A N 1
ATOM 2394 C CA . SER A 1 305 ? -19.533 -0.044 30.103 1.00 69.25 305 SER A CA 1
ATOM 2395 C C . SER A 1 305 ? -19.090 -0.985 28.978 1.00 69.25 305 SER A C 1
ATOM 2397 O O . SER A 1 305 ? -19.866 -1.822 28.511 1.00 69.25 305 SER A O 1
ATOM 2399 N N . LEU A 1 306 ? -17.792 -1.004 28.648 1.00 70.50 306 LEU A N 1
ATOM 2400 C CA . LEU A 1 306 ? -17.246 -1.955 27.670 1.00 70.50 306 LEU A CA 1
ATOM 2401 C C . LEU A 1 306 ? -17.480 -3.423 28.073 1.00 70.50 306 LEU A C 1
ATOM 2403 O O . LEU A 1 306 ? -17.697 -4.286 27.218 1.00 70.50 306 LEU A O 1
ATOM 2407 N N . MET A 1 307 ? -17.453 -3.731 29.373 1.00 67.56 307 MET A N 1
ATOM 2408 C CA . MET A 1 307 ? -17.697 -5.084 29.884 1.00 67.56 307 MET A CA 1
ATOM 2409 C C . MET A 1 307 ? -19.175 -5.489 29.855 1.00 67.56 307 MET A C 1
ATOM 2411 O O . MET A 1 307 ? -19.451 -6.691 29.797 1.00 67.56 307 MET A O 1
ATOM 2415 N N . GLN A 1 308 ? -20.125 -4.549 29.869 1.00 66.06 308 GLN A N 1
ATOM 2416 C CA . GLN A 1 308 ? -21.557 -4.855 29.742 1.00 66.06 308 GLN A CA 1
ATOM 2417 C C . GLN A 1 308 ? -21.876 -5.455 28.364 1.00 66.06 308 GLN A C 1
ATOM 2419 O O . GLN A 1 308 ? -22.591 -6.458 28.278 1.00 66.06 308 GLN A O 1
ATOM 2424 N N . HIS A 1 309 ? -21.204 -4.981 27.312 1.00 62.94 309 HIS A N 1
ATOM 2425 C CA . HIS A 1 309 ? -21.331 -5.508 25.949 1.00 62.94 309 HIS A CA 1
ATOM 2426 C C . HIS A 1 309 ? -20.872 -6.965 25.769 1.00 62.94 309 HIS A C 1
ATOM 2428 O O . HIS A 1 309 ? -21.185 -7.595 24.757 1.00 62.94 309 HIS A O 1
ATOM 2434 N N . ASN A 1 310 ? -20.187 -7.571 26.747 1.00 59.06 310 ASN A N 1
ATOM 2435 C CA . ASN A 1 310 ? -19.892 -9.008 26.696 1.00 59.06 310 ASN A CA 1
ATOM 2436 C C . ASN A 1 310 ? -21.134 -9.896 26.742 1.00 59.06 310 ASN A C 1
ATOM 2438 O O . ASN A 1 310 ? -21.049 -11.064 26.360 1.00 59.06 310 ASN A O 1
ATOM 2442 N N . LYS A 1 311 ? -22.248 -9.385 27.271 1.00 48.47 311 LYS A N 1
ATOM 2443 C CA . LYS A 1 311 ? -23.452 -10.177 27.536 1.00 48.47 311 LYS A CA 1
ATOM 2444 C C . LYS A 1 311 ? -24.533 -10.032 26.460 1.00 48.47 311 LYS A C 1
ATOM 2446 O O . LYS A 1 311 ? -25.413 -10.883 26.413 1.00 48.47 311 LYS A O 1
ATOM 2451 N N . GLU A 1 312 ? -24.464 -9.011 25.602 1.00 45.44 312 GLU A N 1
ATOM 2452 C CA . GLU A 1 312 ? -25.585 -8.608 24.730 1.00 45.44 312 GLU A CA 1
ATOM 2453 C C . GLU A 1 312 ? -25.522 -9.115 23.277 1.00 45.44 312 GLU A C 1
ATOM 2455 O O . GLU A 1 312 ? -26.521 -9.042 22.567 1.00 45.44 312 GLU A O 1
ATOM 2460 N N . PHE A 1 313 ? -24.413 -9.711 22.823 1.00 39.50 313 PHE A N 1
ATOM 2461 C CA . PHE A 1 313 ? -24.293 -10.202 21.440 1.00 39.50 313 PHE A CA 1
ATOM 2462 C C . PHE A 1 313 ? -24.296 -11.742 21.373 1.00 39.50 313 PHE A C 1
ATOM 2464 O O . PHE A 1 313 ? -23.479 -12.402 22.015 1.00 39.50 313 PHE A O 1
ATOM 2471 N N . LEU A 1 314 ? -25.250 -12.287 20.601 1.00 31.39 314 LEU A N 1
ATOM 2472 C CA . LEU A 1 314 ? -25.684 -13.694 20.497 1.00 31.39 314 LEU A CA 1
ATOM 2473 C C . LEU A 1 314 ? -24.567 -14.774 20.468 1.00 31.39 314 LEU A C 1
ATOM 2475 O O . LEU A 1 314 ? -23.454 -14.538 19.988 1.00 31.39 314 LEU A O 1
ATOM 2479 N N . PRO A 1 315 ? -24.869 -16.004 20.940 1.00 32.53 315 PRO A N 1
ATOM 2480 C CA . PRO A 1 315 ? -23.888 -17.019 21.308 1.00 32.53 315 PRO A CA 1
ATOM 2481 C C . PRO A 1 315 ? -23.349 -17.768 20.085 1.00 32.53 315 PRO A C 1
ATOM 2483 O O . PRO A 1 315 ? -23.788 -18.867 19.763 1.00 32.53 315 PRO A O 1
ATOM 2486 N N . VAL A 1 316 ? -22.332 -17.220 19.427 1.00 28.39 316 VAL A N 1
ATOM 2487 C CA . VAL A 1 316 ? -21.437 -18.020 18.578 1.00 28.39 316 VAL A CA 1
ATOM 2488 C C . VAL A 1 316 ? -20.009 -17.800 19.062 1.00 28.39 316 VAL A C 1
ATOM 2490 O O . VAL A 1 316 ? -19.296 -16.910 18.615 1.00 28.39 316 VAL A O 1
ATOM 2493 N N . ALA A 1 317 ? -19.636 -18.611 20.055 1.00 34.56 317 ALA A N 1
ATOM 2494 C CA . ALA A 1 317 ? -18.271 -18.856 20.520 1.00 34.56 317 ALA A CA 1
ATOM 2495 C C . ALA A 1 317 ? -17.368 -17.613 20.683 1.00 34.56 317 ALA A C 1
ATOM 2497 O O . ALA A 1 317 ? -16.267 -17.560 20.131 1.00 34.56 317 ALA A O 1
ATOM 2498 N N . LYS A 1 318 ? -17.764 -16.633 21.505 1.00 41.38 318 LYS A N 1
ATOM 2499 C CA . LYS A 1 318 ? -16.788 -15.663 22.024 1.00 41.38 318 LYS A CA 1
ATOM 2500 C C . LYS A 1 318 ? -15.988 -16.309 23.155 1.00 41.38 318 LYS A C 1
ATOM 2502 O O . LYS A 1 318 ? -16.544 -16.715 24.176 1.00 41.38 318 LYS A O 1
ATOM 2507 N N . LYS A 1 319 ? -14.662 -16.388 22.999 1.00 40.75 319 LYS A N 1
ATOM 2508 C CA . LYS A 1 319 ? -13.766 -16.549 24.153 1.00 40.75 319 LYS A CA 1
ATOM 2509 C C . LYS A 1 319 ? -14.020 -15.351 25.070 1.00 40.75 319 LYS A C 1
ATOM 2511 O O . LYS A 1 319 ? -13.917 -14.218 24.610 1.00 40.75 319 LYS A O 1
ATOM 2516 N N . LYS A 1 320 ? -14.380 -15.612 26.333 1.00 43.06 320 LYS A N 1
ATOM 2517 C CA . LYS A 1 320 ? -14.540 -14.582 27.374 1.00 43.06 320 LYS A CA 1
ATOM 2518 C C . LYS A 1 320 ? -13.372 -13.595 27.297 1.00 43.06 320 LYS A C 1
ATOM 2520 O O . LYS A 1 320 ? -12.226 -14.035 27.169 1.00 43.06 320 LYS A O 1
ATOM 2525 N N . LEU A 1 321 ? -13.659 -12.293 27.385 1.00 42.16 321 LEU A N 1
ATOM 2526 C CA . LEU A 1 321 ? -12.603 -11.290 27.518 1.00 42.16 321 LEU A CA 1
ATOM 2527 C C . LEU A 1 321 ? -11.683 -11.683 28.681 1.00 42.16 321 LEU A C 1
ATOM 2529 O O . LEU A 1 321 ? -12.181 -12.122 29.724 1.00 42.16 321 LEU A O 1
ATOM 2533 N N . PRO A 1 322 ? -10.354 -11.585 28.515 1.00 37.12 322 PRO A N 1
ATOM 2534 C CA . PRO A 1 322 ? -9.435 -11.910 29.590 1.00 37.12 322 PRO A CA 1
ATOM 2535 C C . PRO A 1 322 ? -9.697 -10.974 30.776 1.00 37.12 322 PRO A C 1
ATOM 2537 O O . PRO A 1 322 ? -9.575 -9.760 30.662 1.00 37.12 322 PRO A O 1
ATOM 2540 N N . GLN A 1 323 ? -10.052 -11.557 31.922 1.00 40.69 323 GLN A N 1
ATOM 2541 C CA . GLN A 1 323 ? -10.393 -10.853 33.167 1.00 40.69 323 GLN A CA 1
ATOM 2542 C C . GLN A 1 323 ? -9.174 -10.251 33.895 1.00 40.69 323 GLN A C 1
ATOM 2544 O O . GLN A 1 323 ? -9.259 -9.900 35.069 1.00 40.69 323 GLN A O 1
ATOM 2549 N N . SER A 1 324 ? -8.006 -10.162 33.257 1.00 34.88 324 SER A N 1
ATOM 2550 C CA . SER A 1 324 ? -6.769 -9.796 33.947 1.00 34.88 324 SER A CA 1
ATOM 2551 C C . SER A 1 324 ? -6.500 -8.290 33.916 1.00 34.88 324 SER A C 1
ATOM 2553 O O . SER A 1 324 ? -5.678 -7.807 33.133 1.00 34.88 324 SER A O 1
ATOM 2555 N N . SER A 1 325 ? -7.123 -7.576 34.850 1.00 30.39 325 SER A N 1
ATOM 2556 C CA . SER A 1 325 ? -6.516 -6.396 35.471 1.00 30.39 325 SER A CA 1
ATOM 2557 C C . SER A 1 325 ? -5.560 -6.885 36.564 1.00 30.39 325 SER A C 1
ATOM 2559 O O . SER A 1 325 ? -5.991 -7.317 37.630 1.00 30.39 325 SER A O 1
ATOM 2561 N N . ARG A 1 326 ? -4.263 -6.897 36.258 1.00 31.69 326 ARG A N 1
ATOM 2562 C CA . ARG A 1 326 ? -3.156 -7.003 37.216 1.00 31.69 326 ARG A CA 1
ATOM 2563 C C . ARG A 1 326 ? -2.037 -6.114 36.729 1.00 31.69 326 ARG A C 1
ATOM 2565 O O . ARG A 1 326 ? -1.724 -6.251 35.523 1.00 31.69 326 ARG A O 1
#

Foldseek 3Di:
DLLQLLQAQPAAADEAEDDVPNPDDLADLLNLLSVLLNFPELSRPGNYAHYEYAEHEFDPSNLVSSVVCNVLSARDDDPDDDDDLQQWFKKWAAAQFWKAAPPPDPPDPDIDTHRHIDIFTWGHDPPPQVQWIWTRDNPRGIIIGGHDPVGIDTDGDDPVPSPSPSPHHHQAYEYEHAHYPALVSVLSSLLRRAANYQHYAYHYRYPDPDAHEDEVLSVLVSHVNYAEYHAHLHAYEYDPDRPSQLNRNHQYYAHEQYLHHYPPLVLLPDPSRNCVARHQYYHHYHRPDDDDDDDSDDDVVVVVSVQVSVPPHDDDDRDRDPPDPD

Sequence (326 aa):
MFSAFSEATTIKSLTLSAVRGDHGICNDPAYWMWLAYAFWSKTSRSSVQTLNITRINLTEAHVSAVTHVLANNYPTAQNGANHAPSAFGYVDIAKGTELRPVGLGSDSDITLVFQRDCELRAYYDDWSMDGTAEVVVPGYGCCKVTISEEVTKFVRDSPLLQTVVSRGGIRSLSLTLTDLESDQLVLRLFNLIGRKLQTLSLFFRCVVDRQVSLDLNAMASACPELKELRLHDWNVTMQNGTEALRVWGVKKLSISGGQMVDGLEECLQNPDYRMSRELVELKVSPNRIFRHHRLIIFEPEYVTSLMQHNKEFLPVAKKKLPQSSR

Organism: NCBI:txid29920

Secondary structure (DSSP, 8-state):
-HHHHTT-SS--EEEEEPPTT--SGGGSHHHHHHHHHHHHSTT------EEEEEEEEE-HHHHHHHHHHHHHT-SS----TT--GGGEEEEEEPTT-EEEETTS-TT----EE-SS-EEEEEE--TTTSTTEEEEEETTTEEEEEE-BTTTB-EEEPPTT----------SEEEEEEEEES-THHHHHHHHHH-TT-SEEEEEE--SS----EEEHHHHHHH-TT--EEEEES-EEE--TT-HHHHH----EEEEES-S-EESHHHHHH-TTSHHHHH--EEEEE-----SSS---PPPHHHHHHHHHTTTTS--S----------